Protein AF-B7T4N1-F1 (afdb_monomer_lite)

Sequence (344 aa):
WKRGQVVLQLANQARTPELKRAIYTGLWKELQQTKQIYDPLKILDFYDQLALNSDVPPALLQLVHQAFVSRSAQLMEAPFHTDSREAAFPLVDSLLHRLTFSALDYLRDILEVLYDAVLALETPLSVVERLGNFTGSLTQLALANLQLLQREELTQNNVESDALGLAMQGNLRKLLDQPSFEQEVEASLRQQIYAQLPSDEQLLYTARKVCIRNVTDSNAYIYECPQTYLICSNARDPKKAAYYIQRSHSNDSRPQFAFYSAFWRNRYILMEPSPLATSNTTNAISKNVYSRTNISWWRVVYRNGGVSLYDAATENSVLCGGDPIHFDGLERHVYTRKASEFAA

pLDDT: mean 82.82, std 12.38, range [41.28, 96.5]

Secondary structure (DSSP, 8-state):
-HHHHHHHHHHHH--SHHHHHHHHHHHHHHHHHTTGGG-HHHHHHHHHHHHT-TTS-HHHHHHHHHHHHHHHHHHHTGGGG---TT---HHHHHHHHHS-GGGHHHHHHHHHHHHHHHHHHS-HHHHHHHGGG----HHHHHHHHHHHHT-GGGSS--TTHHHHHHHHHHHHHHHHTSTTHHHHS-HHHHHHHHHTS-HHHHHHHH-SEEE-B-SSSTT-B-EE-TTTSSEE--TT-GGGGEEEEEEEE-TTS-EEEEEEETTTTS-EEEEPPPS-S----SS--EEEEEESS----EEEEEETTEEEEEETTTS-EEEES--TT-EETTEE--EEEEGGGG--

Radius of gyration: 28.13 Å; chains: 1; bounding box: 73×43×81 Å

Foldseek 3Di:
DVVLVVLLVVLVVDPDLVVNACSLVVSVVVCVVVVVLLQLVVLVVSLVSQVVDPSHDPVSSVVSLVSSLLSLLVLQLVLLPDPDLPDDRVSNVVVQVVCDPVNVVSLLSNLVNNCVVSVVPDPLLSNLQSLSSRDHDLQSSLSSLLSSVVDPSLVDPDPCVVVNLVSSQVSLQVSLLAQCNVPRHDPVSVLSSLVSDDPQSSCLVPPQKDWADFPVDPQFTQFADPPPQFTASPSVDVLRRIWGWDWHADPSSGIWIWTHRPVVPQWTFDFDDDPDPDDPDPKDKTFTGTDNPDTFIWDWDDDDSHTWTARPVPSQKTWHSADPVDDPVRGGGIIIITPVVVPD

Structure (mmCIF, N/CA/C/O backbone):
data_AF-B7T4N1-F1
#
_entry.id   AF-B7T4N1-F1
#
loop_
_atom_site.group_PDB
_atom_site.id
_atom_site.type_symbol
_atom_site.label_atom_id
_atom_site.label_alt_id
_atom_site.label_comp_id
_atom_site.label_asym_id
_atom_site.label_entity_id
_atom_site.label_seq_id
_atom_site.pdbx_PDB_ins_code
_atom_site.Cartn_x
_atom_site.Cartn_y
_atom_site.Cartn_z
_atom_site.occupancy
_atom_site.B_iso_or_equiv
_atom_site.auth_seq_id
_atom_site.auth_comp_id
_atom_site.auth_asym_id
_atom_site.auth_atom_id
_atom_site.pdbx_PDB_model_num
ATOM 1 N N . TRP A 1 1 ? -10.152 -3.664 36.316 1.00 70.88 1 TRP A N 1
ATOM 2 C CA . TRP A 1 1 ? -10.223 -4.682 35.249 1.00 70.88 1 TRP A CA 1
ATOM 3 C C . TRP A 1 1 ? -10.608 -6.076 35.752 1.00 70.88 1 TRP A C 1
ATOM 5 O O . TRP A 1 1 ? -11.768 -6.422 35.608 1.00 70.88 1 TRP A O 1
ATOM 15 N N . LYS A 1 2 ? -9.731 -6.841 36.433 1.00 77.44 2 LYS A N 1
ATOM 16 C CA . LYS A 1 2 ? -10.031 -8.223 36.898 1.00 77.44 2 LYS A CA 1
ATOM 17 C C . LYS A 1 2 ? -11.346 -8.378 37.684 1.00 77.44 2 LYS A C 1
ATOM 19 O O . LYS A 1 2 ? -12.082 -9.331 37.475 1.00 77.44 2 LYS A O 1
ATOM 24 N N . ARG A 1 3 ? -11.686 -7.410 38.546 1.00 76.38 3 ARG A N 1
ATOM 25 C CA . ARG A 1 3 ? -12.978 -7.391 39.263 1.00 76.38 3 ARG A CA 1
ATOM 26 C C . ARG A 1 3 ? -14.185 -7.290 38.316 1.00 76.38 3 ARG A C 1
ATOM 28 O O . ARG A 1 3 ? -15.195 -7.925 38.568 1.00 76.38 3 ARG A O 1
ATOM 35 N N . GLY A 1 4 ? -14.063 -6.547 37.216 1.00 76.31 4 GLY A N 1
ATOM 36 C CA . GLY A 1 4 ? -15.113 -6.423 36.201 1.00 76.31 4 GLY A CA 1
ATOM 37 C C . GLY A 1 4 ? -15.372 -7.732 35.454 1.00 76.31 4 GLY A C 1
ATOM 38 O O . GLY A 1 4 ? -16.526 -8.069 35.226 1.00 76.31 4 GLY A O 1
ATOM 39 N N . GLN A 1 5 ? -14.328 -8.521 35.174 1.00 76.75 5 GLN A N 1
ATOM 40 C CA . GLN A 1 5 ? -14.475 -9.857 34.574 1.00 76.75 5 GLN A CA 1
ATOM 41 C C . GLN A 1 5 ? -15.274 -10.809 35.477 1.00 76.75 5 GLN A C 1
ATOM 43 O O . GLN A 1 5 ? -16.135 -11.540 34.999 1.00 76.75 5 GLN A O 1
ATOM 48 N N . VAL A 1 6 ? -15.046 -10.760 36.795 1.00 80.19 6 VAL A N 1
ATOM 49 C CA . VAL A 1 6 ? -15.830 -11.547 37.765 1.00 80.19 6 VAL A CA 1
ATOM 50 C C . VAL A 1 6 ? -17.299 -11.120 37.756 1.00 80.19 6 VAL A C 1
ATOM 52 O O . VAL A 1 6 ? -18.192 -11.960 37.752 1.00 80.19 6 VAL A O 1
ATOM 55 N N . VAL A 1 7 ? -17.574 -9.816 37.702 1.00 79.50 7 VAL A N 1
ATOM 56 C CA . VAL A 1 7 ? -18.953 -9.308 37.654 1.00 79.50 7 VAL A CA 1
ATOM 57 C C . VAL A 1 7 ? -19.643 -9.657 36.327 1.00 79.50 7 VAL A C 1
ATOM 59 O O . VAL A 1 7 ? -20.833 -9.956 36.327 1.00 79.50 7 VAL A O 1
ATOM 62 N N . LEU A 1 8 ? -18.914 -9.715 35.207 1.00 78.56 8 LEU A N 1
ATOM 63 C CA . LEU A 1 8 ? -19.451 -10.224 33.938 1.00 78.56 8 LEU A CA 1
ATOM 64 C C . LEU A 1 8 ? -19.854 -11.701 34.030 1.00 78.56 8 LEU A C 1
ATOM 66 O O . LEU A 1 8 ? -20.898 -12.076 33.504 1.00 78.56 8 LEU A O 1
ATOM 70 N N . GLN A 1 9 ? -19.103 -12.532 34.759 1.00 79.19 9 GLN A N 1
ATOM 71 C CA . GLN A 1 9 ? -19.507 -13.923 35.009 1.00 79.19 9 GLN A CA 1
ATOM 72 C C . GLN A 1 9 ? -20.816 -14.015 35.808 1.00 79.19 9 GLN A C 1
ATOM 74 O O . GLN A 1 9 ? -21.604 -14.933 35.581 1.00 79.19 9 GLN A O 1
ATOM 79 N N . LEU A 1 10 ? -21.096 -13.051 36.694 1.00 80.25 10 LEU A N 1
ATOM 80 C CA . LEU A 1 10 ? -22.378 -12.980 37.405 1.00 80.25 10 LEU A CA 1
ATOM 81 C C . LEU A 1 10 ? -23.549 -12.674 36.458 1.00 80.25 10 LEU A C 1
ATOM 83 O O . LEU A 1 10 ? -24.656 -13.148 36.704 1.00 80.25 10 LEU A O 1
ATOM 87 N N . ALA A 1 11 ? -23.325 -11.953 35.352 1.00 81.12 11 ALA A N 1
ATOM 88 C CA . ALA A 1 11 ? -24.362 -11.732 34.339 1.00 81.12 11 A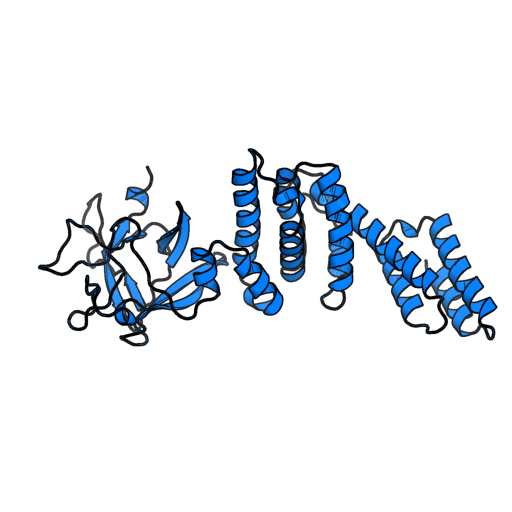LA A CA 1
ATOM 89 C C . ALA A 1 11 ? -24.804 -13.048 33.673 1.00 81.12 11 ALA A C 1
ATOM 91 O O . ALA A 1 11 ? -25.990 -13.238 33.414 1.00 81.12 11 ALA A O 1
ATOM 92 N N . ASN A 1 12 ? -23.886 -14.004 33.492 1.00 77.12 12 ASN A N 1
ATOM 93 C CA . ASN A 1 12 ? -24.222 -15.334 32.968 1.00 77.12 12 ASN A CA 1
ATOM 94 C C . ASN A 1 12 ? -25.059 -16.161 33.957 1.00 77.12 12 ASN A C 1
ATOM 96 O O . ASN A 1 12 ? -25.807 -17.046 33.548 1.00 77.12 12 ASN A O 1
ATOM 100 N N . GLN A 1 13 ? -24.952 -15.868 35.255 1.00 82.56 13 GLN A N 1
ATOM 101 C CA . GLN A 1 13 ? -25.722 -16.524 36.317 1.00 82.56 13 GLN A CA 1
ATOM 102 C C . GLN A 1 13 ? -27.063 -15.824 36.597 1.00 82.56 13 GLN A C 1
ATOM 104 O O . GLN A 1 13 ? -27.953 -16.410 37.221 1.00 82.56 13 GLN A O 1
ATOM 109 N N . ALA A 1 14 ? -27.225 -14.577 36.147 1.00 82.75 14 ALA A N 1
ATOM 110 C CA . ALA A 1 14 ? -28.447 -13.810 36.326 1.00 82.75 14 ALA A CA 1
ATOM 111 C C . ALA A 1 14 ? -29.595 -14.409 35.497 1.00 82.75 14 ALA A C 1
ATOM 113 O O . ALA A 1 14 ? -29.472 -14.643 34.296 1.00 82.75 14 ALA A O 1
ATOM 114 N N . ARG A 1 15 ? -30.740 -14.645 36.150 1.00 81.31 15 ARG A N 1
ATOM 115 C CA . ARG A 1 15 ? -31.908 -15.297 35.531 1.00 81.31 15 ARG A CA 1
ATOM 116 C C . ARG A 1 15 ? -32.847 -14.341 34.800 1.00 81.31 15 ARG A C 1
ATOM 118 O O . ARG A 1 15 ? -33.657 -14.805 34.009 1.00 81.31 15 ARG A O 1
ATOM 125 N N . THR A 1 16 ? -32.761 -13.038 35.067 1.00 85.25 16 THR A N 1
ATOM 126 C CA . THR A 1 16 ? -33.654 -12.037 34.472 1.00 85.25 16 THR A CA 1
ATOM 127 C C . THR A 1 16 ? -32.900 -11.117 33.508 1.00 85.25 16 THR A C 1
ATOM 129 O O . THR A 1 16 ? -31.776 -10.695 33.813 1.00 85.25 16 THR A O 1
ATOM 132 N N . PRO A 1 17 ? -33.493 -10.781 32.349 1.00 83.19 17 PRO A N 1
ATOM 133 C CA . PRO A 1 17 ? -32.865 -9.898 31.368 1.00 83.19 17 PRO A CA 1
ATOM 134 C C . PRO A 1 17 ? -32.637 -8.481 31.921 1.00 83.19 17 PRO A C 1
ATOM 136 O O . PRO A 1 17 ? -31.642 -7.839 31.584 1.00 83.19 17 PRO A O 1
ATOM 139 N N . GLU A 1 18 ? -33.486 -8.007 32.837 1.00 85.38 18 GLU A N 1
ATOM 140 C CA . GLU A 1 18 ? -33.331 -6.706 33.498 1.00 85.38 18 GLU A CA 1
ATOM 141 C C . GLU A 1 18 ? -32.068 -6.662 34.363 1.00 85.38 18 GLU A C 1
ATOM 143 O O . GLU A 1 18 ? -31.323 -5.680 34.325 1.00 85.38 18 GLU A O 1
ATOM 148 N N . LEU A 1 19 ? -31.793 -7.738 35.111 1.00 86.06 19 LEU A N 1
ATOM 149 C CA . LEU A 1 19 ? -30.602 -7.834 35.952 1.00 86.06 19 LEU A CA 1
ATOM 150 C C . LEU A 1 19 ? -29.337 -7.928 35.096 1.00 86.06 19 LEU A C 1
ATOM 152 O O . LEU A 1 19 ? -28.368 -7.225 35.379 1.00 86.06 19 LEU A O 1
ATOM 156 N N . LYS A 1 20 ? -29.357 -8.716 34.012 1.00 86.38 20 LYS A N 1
ATOM 157 C CA . LYS A 1 20 ? -28.247 -8.767 33.042 1.00 86.38 20 LYS A CA 1
ATOM 158 C C . LYS A 1 20 ? -27.942 -7.382 32.474 1.00 86.38 20 LYS A C 1
ATOM 160 O O . LYS A 1 20 ? -26.803 -6.919 32.535 1.00 86.38 20 LYS A O 1
ATOM 165 N N . ARG A 1 21 ? -28.973 -6.667 32.010 1.00 84.94 21 ARG A N 1
ATOM 166 C CA . ARG A 1 21 ? -28.848 -5.298 31.487 1.00 84.94 21 ARG A CA 1
ATOM 167 C C . ARG A 1 21 ? -28.284 -4.323 32.521 1.00 84.94 21 ARG A C 1
ATOM 169 O O . ARG A 1 21 ? -27.426 -3.505 32.174 1.00 84.94 21 ARG A O 1
ATOM 176 N N . ALA A 1 22 ? -28.752 -4.395 33.766 1.00 87.00 22 ALA A N 1
ATOM 177 C CA . ALA A 1 22 ? -28.253 -3.559 34.854 1.00 87.00 22 ALA A CA 1
ATOM 178 C C . ALA A 1 22 ? -26.771 -3.835 35.144 1.00 87.00 22 ALA A C 1
ATOM 180 O O . ALA A 1 22 ? -26.002 -2.886 35.295 1.00 87.00 22 ALA A O 1
ATOM 181 N N . ILE A 1 23 ? -26.357 -5.107 35.136 1.00 88.38 23 ILE A N 1
ATOM 182 C CA . ILE A 1 23 ? -24.957 -5.510 35.317 1.00 88.38 23 ILE A CA 1
ATOM 183 C C . ILE A 1 23 ? -24.082 -4.950 34.189 1.00 88.38 23 ILE A C 1
ATOM 185 O O . ILE A 1 23 ? -23.102 -4.264 34.478 1.00 88.38 23 ILE A O 1
ATOM 189 N N . TYR A 1 24 ? -24.442 -5.163 32.918 1.00 89.88 24 TYR A N 1
ATOM 190 C CA . TYR A 1 24 ? -23.642 -4.673 31.786 1.00 89.88 24 TYR A CA 1
ATOM 191 C C . TYR A 1 24 ? -23.524 -3.142 31.774 1.00 89.88 24 TYR A C 1
ATOM 193 O O . TYR A 1 24 ? -22.434 -2.594 31.603 1.00 89.88 24 TYR A O 1
ATOM 201 N N . THR A 1 25 ? -24.634 -2.439 32.015 1.00 87.69 25 THR A N 1
ATOM 202 C CA . THR A 1 25 ? -24.652 -0.967 32.040 1.00 87.69 25 THR A CA 1
ATOM 203 C C . THR A 1 25 ? -23.882 -0.417 33.242 1.00 87.69 25 THR A C 1
ATOM 205 O O . THR A 1 25 ? -23.169 0.579 33.119 1.00 87.69 25 THR A O 1
ATOM 208 N N . GLY A 1 26 ? -24.013 -1.056 34.408 1.00 89.75 26 GLY A N 1
ATOM 209 C CA . GLY A 1 26 ? -23.276 -0.698 35.619 1.00 89.75 26 GLY A CA 1
ATOM 21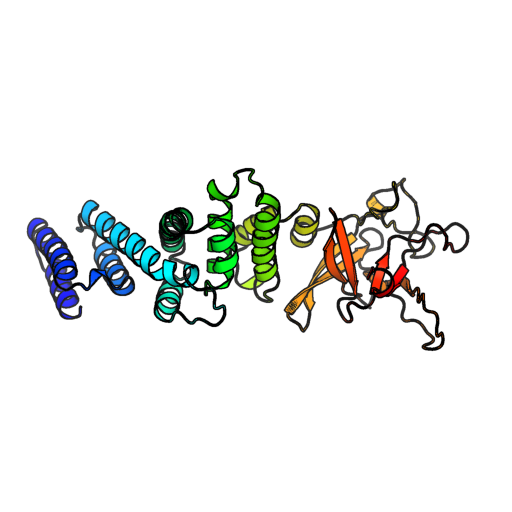0 C C . GLY A 1 26 ? -21.774 -0.872 35.432 1.00 89.75 26 GLY A C 1
ATOM 211 O O . GLY A 1 26 ? -21.013 0.041 35.733 1.00 89.75 26 GLY A O 1
ATOM 212 N N . LEU A 1 27 ? -21.349 -1.989 34.838 1.00 90.19 27 LEU A N 1
ATOM 213 C CA . LEU A 1 27 ? -19.944 -2.236 34.521 1.00 90.19 27 LEU A CA 1
ATOM 214 C C . LEU A 1 27 ? -19.362 -1.193 33.577 1.00 90.19 27 LEU A C 1
ATOM 216 O O . LEU A 1 27 ? -18.261 -0.704 33.819 1.00 90.19 27 LEU A O 1
ATOM 220 N N . TRP A 1 28 ? -20.102 -0.820 32.533 1.00 92.69 28 TRP A N 1
ATOM 221 C CA . TRP A 1 28 ? -19.663 0.241 31.637 1.00 92.69 28 TRP A CA 1
ATOM 222 C C . TRP A 1 28 ? -19.461 1.570 32.383 1.00 92.69 28 TRP A C 1
ATOM 224 O O . TRP A 1 28 ? -18.406 2.190 32.257 1.00 92.69 28 TRP A O 1
ATOM 234 N N . LYS A 1 29 ? -20.413 1.969 33.237 1.00 91.94 29 LYS A N 1
ATOM 235 C CA . LYS A 1 29 ? -20.286 3.178 34.071 1.00 91.94 29 LYS A CA 1
ATOM 236 C C . LYS A 1 29 ? -19.092 3.110 35.024 1.00 91.94 29 LYS A C 1
ATOM 238 O O . LYS A 1 29 ? -18.367 4.091 35.160 1.00 91.94 29 LYS A O 1
ATOM 243 N N . GLU A 1 30 ? -18.847 1.961 35.644 1.00 90.81 30 GLU A N 1
ATOM 244 C CA . GLU A 1 30 ? -17.681 1.752 36.510 1.00 90.81 30 GLU A CA 1
ATOM 245 C C . GLU A 1 30 ? -16.363 1.885 35.736 1.00 90.81 30 GLU A C 1
ATOM 247 O O . GLU A 1 30 ? -15.422 2.526 36.210 1.00 90.81 30 GLU A O 1
ATOM 252 N N . LEU A 1 31 ? -16.279 1.345 34.514 1.00 89.88 31 LEU A N 1
ATOM 253 C CA . LEU A 1 31 ? -15.105 1.522 33.650 1.00 89.88 31 LEU A CA 1
ATOM 254 C C . LEU A 1 31 ? -14.870 3.001 33.307 1.00 89.88 31 LEU A C 1
ATOM 256 O O . LEU A 1 31 ? -13.716 3.441 33.282 1.00 89.88 31 LEU A O 1
ATOM 260 N N . GLN A 1 32 ? -15.942 3.771 33.089 1.00 90.88 32 GLN A N 1
ATOM 261 C CA . GLN A 1 32 ? -15.867 5.220 32.876 1.00 90.88 32 GLN A CA 1
ATOM 262 C C . GLN A 1 32 ? -15.350 5.944 34.129 1.00 90.88 32 GLN A C 1
ATOM 264 O O . GLN A 1 32 ? -14.382 6.701 34.049 1.00 90.88 32 GLN A O 1
ATOM 269 N N . GLN A 1 33 ? -15.942 5.677 35.297 1.00 91.69 33 GLN A N 1
ATOM 270 C CA . GLN A 1 33 ? -15.578 6.322 36.566 1.00 91.69 33 GLN A CA 1
ATOM 271 C C . GLN A 1 33 ? -14.140 6.006 36.992 1.00 91.69 33 GLN A C 1
ATOM 273 O O . GLN A 1 33 ? -13.405 6.885 37.439 1.00 91.69 33 GLN A O 1
ATOM 278 N N . THR A 1 34 ? -13.706 4.762 36.788 1.00 90.19 34 THR A N 1
ATOM 279 C CA . THR A 1 34 ? -12.343 4.302 37.102 1.00 90.19 34 THR A CA 1
ATOM 280 C C . THR A 1 34 ? -11.324 4.605 36.002 1.00 90.19 34 THR A C 1
ATOM 282 O O . THR A 1 34 ? -10.186 4.126 36.068 1.00 90.19 34 THR A O 1
ATOM 285 N N . LYS A 1 35 ? -11.713 5.398 34.990 1.00 90.56 35 LYS A N 1
ATOM 286 C CA . LYS A 1 35 ? -10.854 5.855 33.887 1.00 90.56 35 LYS A CA 1
ATOM 287 C C . LYS A 1 35 ? -10.184 4.709 33.116 1.00 90.56 35 LYS A C 1
ATOM 289 O O . LYS A 1 35 ? -9.127 4.887 32.524 1.00 90.56 35 LYS A O 1
ATOM 294 N N . GLN A 1 36 ? -10.783 3.519 33.104 1.00 88.38 36 GLN A N 1
ATOM 295 C CA . GLN A 1 36 ? -10.254 2.390 32.331 1.00 88.38 36 GLN A CA 1
ATOM 296 C C . GLN A 1 36 ? -10.563 2.529 30.837 1.00 88.38 36 GLN A C 1
ATOM 298 O O . GLN A 1 36 ? -9.858 1.951 30.022 1.00 88.38 36 GLN A O 1
ATOM 303 N N . ILE A 1 37 ? -11.560 3.347 30.487 1.00 87.81 37 ILE A N 1
ATOM 304 C CA . ILE A 1 37 ? -11.947 3.665 29.104 1.00 87.81 37 ILE A CA 1
ATOM 305 C C . ILE A 1 37 ? -10.906 4.478 28.316 1.00 87.81 37 ILE A C 1
ATOM 307 O O . ILE A 1 37 ? -11.147 4.786 27.159 1.00 87.81 37 ILE A O 1
ATOM 311 N N . TYR A 1 38 ? -9.793 4.896 28.923 1.00 89.31 38 TYR A N 1
ATOM 312 C CA . TYR A 1 38 ? -8.704 5.561 28.191 1.00 89.31 38 TYR A CA 1
ATOM 313 C C . TYR A 1 38 ? -7.713 4.567 27.579 1.00 89.31 38 TYR A C 1
ATOM 315 O O . TYR A 1 38 ? -6.832 4.975 26.836 1.00 89.31 38 TYR A O 1
ATOM 323 N N . ASP A 1 39 ? -7.844 3.280 27.901 1.00 90.94 39 ASP A N 1
ATOM 324 C CA . ASP A 1 39 ? -7.018 2.199 27.374 1.00 90.94 39 ASP A CA 1
ATOM 325 C C . ASP A 1 39 ? -7.837 1.417 26.330 1.00 90.94 39 ASP A C 1
ATOM 327 O O . ASP A 1 39 ? -8.724 0.646 26.719 1.00 90.94 39 ASP A O 1
ATOM 331 N N . PRO A 1 40 ? -7.595 1.616 25.018 1.00 92.75 40 PRO A N 1
ATOM 332 C CA . PRO A 1 40 ? -8.416 1.013 23.972 1.00 92.75 40 PRO A CA 1
ATOM 333 C C . PRO A 1 40 ? -8.422 -0.516 24.009 1.00 92.75 40 PRO A C 1
ATOM 335 O O . PRO A 1 40 ? -9.454 -1.123 23.737 1.00 92.75 40 PRO A O 1
ATOM 338 N N . LEU A 1 41 ? -7.322 -1.147 24.434 1.00 91.12 41 LEU A N 1
ATOM 339 C CA . LEU A 1 41 ? -7.232 -2.606 24.544 1.00 91.12 41 LEU A CA 1
ATOM 340 C C . LEU A 1 41 ? -8.209 -3.155 25.586 1.00 91.12 41 LEU A C 1
ATOM 342 O O . LEU A 1 41 ? -8.844 -4.184 25.364 1.00 91.12 41 LEU A O 1
ATOM 346 N N . LYS A 1 42 ? -8.399 -2.438 26.699 1.00 90.31 42 LYS A N 1
ATOM 347 C CA . LYS A 1 42 ? -9.415 -2.810 27.694 1.00 90.31 42 LYS A CA 1
ATOM 348 C C . LYS A 1 42 ? -10.829 -2.624 27.163 1.00 90.31 42 LYS A C 1
ATOM 350 O O . LYS A 1 42 ? -11.710 -3.397 27.521 1.00 90.31 42 LYS A O 1
ATOM 355 N N . ILE A 1 43 ? -11.076 -1.604 26.342 1.00 92.06 43 ILE A N 1
ATOM 356 C CA . ILE A 1 43 ? -12.405 -1.415 25.747 1.00 92.06 43 ILE A CA 1
ATOM 357 C C . ILE A 1 43 ? -12.690 -2.537 24.746 1.00 92.06 43 ILE A C 1
ATOM 359 O O . ILE A 1 43 ? -13.784 -3.091 24.784 1.00 92.06 43 ILE A O 1
ATOM 363 N N . LEU A 1 44 ? -11.705 -2.925 23.930 1.00 90.12 44 LEU A N 1
ATOM 364 C CA . LEU A 1 44 ? -11.819 -4.054 23.006 1.00 90.12 44 LEU A CA 1
ATOM 365 C C .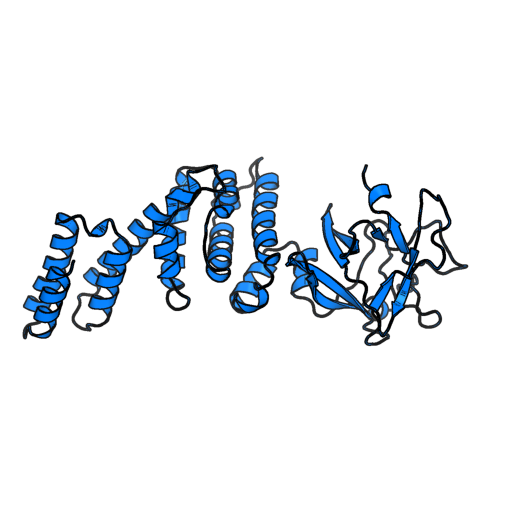 LEU A 1 44 ? -12.097 -5.364 23.750 1.00 90.12 44 LEU A C 1
ATOM 367 O O . LEU A 1 44 ? -13.084 -6.032 23.466 1.00 90.12 44 LEU A O 1
ATOM 371 N N . ASP A 1 45 ? -11.315 -5.680 24.787 1.00 88.31 45 ASP A N 1
ATOM 372 C CA . ASP A 1 45 ? -11.551 -6.883 25.591 1.00 88.31 45 ASP A CA 1
ATOM 373 C C . ASP A 1 45 ? -12.941 -6.869 26.263 1.00 88.31 45 ASP A C 1
ATOM 375 O O . ASP A 1 45 ? -13.533 -7.928 26.493 1.00 88.31 45 ASP A O 1
ATOM 379 N N . PHE A 1 46 ? -13.464 -5.687 26.628 1.00 89.12 46 PHE A N 1
ATOM 380 C CA . PHE A 1 46 ? -14.826 -5.546 27.154 1.00 89.12 46 PHE A CA 1
ATOM 381 C C . PHE A 1 46 ? -15.864 -5.800 26.062 1.00 89.12 46 PHE A C 1
ATOM 383 O O . PHE A 1 46 ? -16.825 -6.531 26.294 1.00 89.12 46 PHE A O 1
ATOM 390 N N . TYR A 1 47 ? -15.665 -5.201 24.888 1.00 90.06 47 TYR A N 1
ATOM 391 C CA . TYR A 1 47 ? -16.533 -5.353 23.731 1.00 90.06 47 TYR A CA 1
ATOM 392 C C . TYR A 1 47 ? -16.649 -6.821 23.323 1.00 90.06 47 TYR A C 1
ATOM 394 O O . TYR A 1 47 ? -17.765 -7.327 23.238 1.00 90.06 47 TYR A O 1
ATOM 402 N N . ASP A 1 48 ? -15.525 -7.525 23.186 1.00 86.94 48 ASP A N 1
ATOM 403 C CA . ASP A 1 48 ? -15.495 -8.943 22.821 1.00 86.94 48 ASP A CA 1
ATOM 404 C C . ASP A 1 48 ? -16.277 -9.790 23.834 1.00 86.94 48 ASP A C 1
ATOM 406 O O . ASP A 1 48 ? -17.078 -10.647 23.466 1.00 86.94 48 ASP A O 1
ATOM 410 N N . GLN A 1 49 ? -16.120 -9.510 25.132 1.00 85.25 49 GLN A N 1
ATOM 411 C CA . GLN A 1 49 ? -16.871 -10.202 26.185 1.00 85.25 49 GLN A CA 1
ATOM 412 C C . GLN A 1 49 ? -18.378 -9.925 26.116 1.00 85.25 49 GLN A C 1
ATOM 414 O O . GLN A 1 49 ? -19.177 -10.817 26.407 1.00 85.25 49 GLN A O 1
ATOM 419 N N . LEU A 1 50 ? -18.786 -8.710 25.744 1.00 87.19 50 LEU A N 1
ATOM 420 C CA . LEU A 1 50 ? -20.196 -8.381 25.544 1.00 87.19 50 LEU A CA 1
ATOM 421 C C . LEU A 1 50 ? -20.754 -9.036 24.273 1.00 87.19 50 LEU A C 1
ATOM 423 O O . LEU A 1 50 ? -21.835 -9.614 24.324 1.00 87.19 50 LEU A O 1
ATOM 427 N N . ALA A 1 51 ? -20.016 -8.997 23.163 1.00 86.31 51 ALA A N 1
ATOM 428 C CA . ALA A 1 51 ? -20.442 -9.513 21.863 1.00 86.31 51 ALA A CA 1
ATOM 429 C C . ALA A 1 51 ? -20.725 -11.026 21.873 1.00 86.31 51 ALA A C 1
ATOM 431 O O . ALA A 1 51 ? -21.559 -11.505 21.108 1.00 86.31 51 ALA A O 1
ATOM 432 N N . LEU A 1 52 ? -20.090 -11.776 22.779 1.00 84.00 52 LEU A N 1
ATOM 433 C CA . LEU A 1 52 ? -20.348 -13.207 22.979 1.00 84.00 52 LEU A CA 1
ATOM 434 C C . LEU A 1 52 ? -21.730 -13.518 23.585 1.00 84.00 52 LEU A C 1
ATOM 436 O O . LEU A 1 52 ? -22.136 -14.679 23.606 1.00 84.00 52 LEU A O 1
ATOM 440 N N . ASN A 1 53 ? -22.449 -12.517 24.099 1.00 81.38 53 ASN A N 1
ATOM 441 C CA . ASN A 1 53 ? -23.711 -12.702 24.808 1.00 81.38 53 ASN A CA 1
ATOM 442 C C . ASN A 1 53 ? -24.889 -12.121 24.010 1.00 81.38 53 ASN A C 1
ATOM 444 O O . ASN A 1 53 ? -24.976 -10.914 23.801 1.00 81.38 53 ASN A O 1
ATOM 448 N N . SER A 1 54 ? -25.859 -12.969 23.653 1.00 76.69 54 SER A N 1
ATOM 449 C CA . SER A 1 54 ? -27.067 -12.580 22.900 1.00 76.69 54 SER A CA 1
ATOM 450 C C . SER A 1 54 ? -27.965 -11.568 23.618 1.00 76.69 54 SER A C 1
ATOM 452 O O . SER A 1 54 ? -28.747 -10.869 22.981 1.00 76.69 54 SER A O 1
ATOM 454 N N . ASP A 1 55 ? -27.862 -11.496 24.945 1.00 81.75 55 ASP A N 1
ATOM 455 C CA . ASP A 1 55 ? -28.764 -10.714 25.797 1.00 81.75 55 ASP A CA 1
ATOM 456 C C . ASP A 1 55 ? -28.246 -9.287 26.058 1.00 81.75 55 ASP A C 1
ATOM 458 O O . ASP A 1 55 ? -28.846 -8.526 26.825 1.00 81.75 55 ASP A O 1
ATOM 462 N N . VAL A 1 56 ? -27.109 -8.913 25.458 1.00 84.38 56 VAL A N 1
ATOM 463 C CA . VAL A 1 56 ? -26.558 -7.560 25.572 1.00 84.38 56 VAL A CA 1
ATOM 464 C C . VAL A 1 56 ? -27.409 -6.595 24.743 1.00 84.38 56 VAL A C 1
ATOM 466 O O . VAL A 1 56 ? -27.627 -6.828 23.555 1.00 84.38 56 VAL A O 1
ATOM 469 N N . PRO A 1 57 ? -27.870 -5.468 25.322 1.00 86.69 57 PRO A N 1
ATOM 470 C CA . PRO A 1 57 ? -28.606 -4.466 24.564 1.00 86.69 57 PRO A CA 1
ATOM 471 C C . PRO A 1 57 ? -27.773 -3.946 23.379 1.00 86.69 57 PRO A C 1
ATOM 473 O O . PRO A 1 57 ? -26.668 -3.445 23.612 1.00 86.69 57 PRO A O 1
ATOM 476 N N . PRO A 1 58 ? -28.300 -3.952 22.139 1.00 88.12 58 PRO A N 1
ATOM 477 C CA . PRO A 1 58 ? -27.551 -3.506 20.961 1.00 88.12 58 PRO A CA 1
ATOM 478 C C . PRO A 1 58 ? -26.998 -2.081 21.094 1.00 88.12 58 PRO A C 1
ATOM 480 O O . PRO A 1 58 ? -25.855 -1.817 20.739 1.00 88.12 58 PRO A O 1
ATOM 483 N N . ALA A 1 59 ? -27.771 -1.179 21.707 1.00 90.12 59 ALA A N 1
ATOM 484 C CA . ALA A 1 59 ? -27.345 0.195 21.967 1.00 90.12 59 ALA A CA 1
ATOM 485 C C . ALA A 1 59 ? -26.119 0.285 22.896 1.00 90.12 59 ALA A C 1
ATOM 487 O O . ALA A 1 59 ? -25.295 1.180 22.737 1.00 90.12 59 ALA A O 1
ATOM 488 N N . LEU A 1 60 ? -25.978 -0.633 23.863 1.00 89.94 60 LEU A N 1
ATOM 489 C CA . LEU A 1 60 ? -24.799 -0.673 24.731 1.00 89.94 60 LEU A CA 1
ATOM 490 C C . LEU A 1 60 ? -23.579 -1.176 23.958 1.00 89.94 60 LEU A C 1
ATOM 492 O O . LEU A 1 60 ? -22.512 -0.582 24.069 1.00 89.94 60 LEU A O 1
ATOM 496 N N . LEU A 1 61 ? -23.747 -2.232 23.159 1.00 90.25 61 LEU A N 1
ATOM 497 C CA . LEU A 1 61 ? -22.677 -2.778 22.325 1.00 90.25 61 LEU A CA 1
ATOM 498 C C . LEU A 1 61 ? -22.148 -1.714 21.345 1.00 90.25 61 LEU A C 1
ATOM 500 O O . LEU A 1 61 ? -20.941 -1.499 21.259 1.00 90.25 61 LEU A O 1
ATOM 504 N N . GLN A 1 62 ? -23.053 -0.983 20.686 1.00 91.12 62 GLN A N 1
ATOM 505 C CA . GLN A 1 62 ? -22.713 0.129 19.794 1.00 91.12 62 GLN A CA 1
ATOM 506 C C . GLN A 1 62 ? -21.987 1.264 20.528 1.00 91.12 62 GLN A C 1
ATOM 508 O O . GLN A 1 62 ? -21.008 1.801 20.017 1.00 91.12 62 GLN A O 1
ATOM 513 N N . LEU A 1 63 ? -22.429 1.616 21.737 1.00 93.50 63 LEU A N 1
ATOM 514 C CA . LEU A 1 63 ? -21.797 2.671 22.528 1.00 93.50 63 LEU A CA 1
ATOM 515 C C . LEU A 1 63 ? -20.365 2.296 22.937 1.00 93.50 63 LEU A C 1
ATOM 517 O O . LEU A 1 63 ? -19.461 3.128 22.854 1.00 93.50 63 LEU A O 1
ATOM 521 N N . VAL A 1 64 ? -20.142 1.045 23.352 1.00 92.56 64 VAL A N 1
ATOM 522 C CA . VAL A 1 64 ? -18.800 0.535 23.679 1.00 92.56 64 VAL A CA 1
ATOM 523 C C . VAL A 1 64 ? -17.915 0.515 22.432 1.00 92.56 64 VAL A C 1
ATOM 525 O O . VAL A 1 64 ? -16.765 0.940 22.506 1.00 92.56 64 VAL A O 1
ATOM 528 N N . HIS A 1 65 ? -18.456 0.092 21.286 1.00 91.88 65 HIS A N 1
ATOM 529 C CA . HIS A 1 65 ? -17.749 0.112 20.004 1.00 91.88 65 HIS A CA 1
ATOM 530 C C . HIS A 1 65 ? -17.298 1.523 19.609 1.00 91.88 65 HIS A C 1
ATOM 532 O O . HIS A 1 65 ? -16.124 1.747 19.339 1.00 91.88 65 HIS A O 1
ATOM 538 N N . GLN A 1 66 ? -18.204 2.503 19.645 1.00 93.44 66 GLN A N 1
ATOM 539 C CA . GLN A 1 66 ? -17.879 3.898 19.331 1.00 93.44 66 GLN A CA 1
ATOM 540 C C . GLN A 1 66 ? -16.809 4.463 20.273 1.00 93.44 66 GLN A C 1
ATOM 542 O O . GLN A 1 66 ? -15.909 5.179 19.838 1.00 93.44 66 GLN A O 1
ATOM 547 N N . ALA A 1 67 ? -16.873 4.114 21.562 1.00 94.25 67 ALA A N 1
ATOM 548 C CA . ALA A 1 67 ? -15.844 4.498 22.519 1.00 94.25 67 ALA A CA 1
ATOM 549 C C . ALA A 1 67 ? -14.489 3.841 22.209 1.00 94.25 67 ALA A C 1
ATOM 551 O O . ALA A 1 67 ? -13.463 4.508 22.323 1.00 94.25 67 ALA A O 1
ATOM 552 N N . PHE A 1 68 ? -14.475 2.568 21.802 1.00 94.75 68 PHE A N 1
ATOM 553 C CA . PHE A 1 68 ? -13.263 1.879 21.356 1.00 94.75 68 PHE A CA 1
ATOM 554 C C . PHE A 1 68 ? -12.646 2.563 20.135 1.00 94.75 68 PHE A C 1
ATOM 556 O O . PHE A 1 68 ? -11.460 2.892 20.169 1.00 94.75 68 PHE A O 1
ATOM 563 N N . VAL A 1 69 ? -13.451 2.834 19.106 1.00 95.06 69 VAL A N 1
ATOM 564 C CA . VAL A 1 69 ? -13.015 3.500 17.872 1.00 95.06 69 VAL A CA 1
ATOM 565 C C . VAL A 1 69 ? -12.426 4.877 18.181 1.00 95.06 69 VAL A C 1
ATOM 567 O O . VAL A 1 69 ? -11.268 5.137 17.868 1.00 95.06 69 VAL A O 1
ATOM 570 N N . SER A 1 70 ? -13.172 5.730 18.889 1.00 95.38 70 SER A N 1
ATOM 571 C CA . SER A 1 70 ? -12.735 7.094 19.218 1.00 95.38 70 SER A CA 1
ATOM 572 C C . SER A 1 70 ? -11.455 7.122 20.061 1.00 95.38 70 SER A C 1
ATOM 574 O O . SER A 1 70 ? -10.572 7.942 19.818 1.00 95.38 70 SER A O 1
ATOM 576 N N . ARG A 1 71 ? -11.315 6.222 21.042 1.00 95.00 71 ARG A N 1
ATOM 577 C CA . ARG A 1 71 ? -10.116 6.167 21.895 1.00 95.00 71 ARG A CA 1
ATOM 578 C C . ARG A 1 71 ? -8.910 5.576 21.179 1.00 95.00 71 ARG A C 1
ATOM 580 O O . ARG A 1 71 ? -7.789 5.995 21.453 1.00 95.00 71 ARG A O 1
ATOM 587 N N . SER A 1 72 ? -9.136 4.630 20.276 1.00 95.19 72 SER A N 1
ATOM 588 C CA . SER A 1 72 ? -8.095 4.093 19.403 1.00 95.19 72 SER A CA 1
ATOM 589 C C . SER A 1 72 ? -7.579 5.162 18.447 1.00 95.19 72 SER A C 1
ATOM 591 O O . SER A 1 72 ? -6.369 5.339 18.361 1.00 95.19 72 SER A O 1
ATOM 593 N N . ALA A 1 73 ? -8.477 5.927 17.817 1.00 95.56 73 ALA A N 1
ATOM 594 C CA . ALA A 1 73 ? -8.112 7.044 16.948 1.00 95.56 73 ALA A CA 1
ATOM 595 C C . ALA A 1 73 ? -7.251 8.066 17.702 1.00 95.56 73 ALA A C 1
ATOM 597 O O . ALA A 1 73 ? -6.128 8.325 17.290 1.00 95.56 73 ALA A O 1
ATOM 598 N N . GLN A 1 74 ? -7.689 8.508 18.886 1.00 94.50 74 GLN A N 1
ATOM 599 C CA . GLN A 1 74 ? -6.917 9.429 19.736 1.00 94.50 74 GLN A CA 1
ATOM 600 C C . GLN A 1 74 ? -5.521 8.913 20.100 1.00 94.50 74 GLN A C 1
ATOM 602 O O . GLN A 1 74 ? -4.566 9.681 20.172 1.00 94.50 74 GLN A O 1
ATOM 607 N N . LEU A 1 75 ? -5.379 7.610 20.358 1.00 94.19 75 LEU A N 1
ATOM 608 C CA . LEU A 1 75 ? -4.066 7.015 20.609 1.00 94.19 75 LEU A CA 1
ATOM 609 C C . LEU A 1 75 ? -3.194 7.029 19.342 1.00 94.19 75 LEU A C 1
ATOM 611 O O . LEU A 1 75 ? -1.988 7.259 19.422 1.00 94.19 75 LEU A O 1
ATOM 615 N N . MET A 1 76 ? -3.809 6.779 18.188 1.00 93.75 76 MET A N 1
ATOM 616 C CA . MET A 1 76 ? -3.166 6.692 16.876 1.00 93.75 76 MET A CA 1
ATOM 617 C C . MET A 1 76 ? -2.911 8.053 16.215 1.00 93.75 76 MET A C 1
ATOM 619 O O . MET A 1 76 ? -2.251 8.089 15.183 1.00 93.75 76 MET A O 1
ATOM 623 N N . GLU A 1 77 ? -3.355 9.160 16.815 1.00 94.12 77 GLU A N 1
ATOM 624 C CA . GLU A 1 77 ? -2.974 10.526 16.425 1.00 94.12 77 GLU A CA 1
ATOM 625 C C . GLU A 1 77 ? -1.492 10.810 16.730 1.00 94.12 77 GLU A C 1
ATOM 627 O O . GLU A 1 77 ? -0.844 11.578 16.024 1.00 94.12 77 GLU A O 1
ATOM 632 N N . ALA A 1 78 ? -0.908 10.165 17.748 1.00 91.81 78 ALA A N 1
ATOM 633 C CA . ALA A 1 78 ? 0.438 10.490 18.231 1.00 91.81 78 ALA A CA 1
ATOM 634 C C . ALA A 1 78 ? 1.555 10.459 17.152 1.00 91.81 78 ALA A C 1
ATOM 636 O O . ALA A 1 78 ? 2.354 11.401 17.121 1.00 91.81 78 ALA A O 1
ATOM 637 N N . PRO A 1 79 ? 1.618 9.469 16.234 1.00 92.00 79 PRO A N 1
ATOM 638 C CA . PRO A 1 79 ? 2.579 9.463 15.124 1.00 92.00 79 PRO A CA 1
ATOM 639 C C . PRO A 1 79 ? 2.441 10.644 14.150 1.00 92.00 79 PRO A C 1
ATOM 641 O O . PRO A 1 79 ? 3.418 11.003 13.491 1.00 92.00 79 PRO A O 1
ATOM 644 N N . PHE A 1 80 ? 1.261 11.268 14.077 1.00 92.50 80 PHE A N 1
ATOM 645 C CA . PHE A 1 80 ? 0.973 12.409 13.202 1.00 92.50 80 PHE A CA 1
ATOM 646 C C . PHE A 1 80 ? 1.323 13.763 13.824 1.00 92.50 80 PHE A C 1
ATOM 648 O O . PHE A 1 80 ? 1.269 14.768 13.123 1.00 92.50 80 PHE A O 1
ATOM 655 N N . HIS A 1 81 ? 1.739 13.804 15.091 1.00 89.62 81 HIS A N 1
ATOM 656 C CA . HIS A 1 81 ? 2.166 15.032 15.776 1.00 89.62 81 HIS A CA 1
ATOM 657 C C . HIS A 1 81 ? 3.662 15.032 16.123 1.00 89.62 81 HIS A C 1
ATOM 659 O O . HIS A 1 81 ? 4.119 15.800 16.971 1.00 89.62 81 HIS A O 1
ATOM 665 N N . THR A 1 82 ? 4.444 14.162 15.479 1.00 87.38 82 THR A N 1
ATOM 666 C CA . THR A 1 82 ? 5.904 14.161 15.577 1.00 87.38 82 THR A CA 1
ATOM 667 C C . THR A 1 82 ? 6.546 14.263 14.201 1.00 87.38 82 THR A C 1
ATOM 669 O O . THR A 1 82 ? 6.095 13.643 13.239 1.00 87.38 82 THR A O 1
ATOM 672 N N . ASP A 1 83 ? 7.649 15.004 14.125 1.00 81.44 83 ASP A N 1
ATOM 673 C CA . ASP A 1 83 ? 8.488 15.067 12.926 1.00 81.44 83 ASP A CA 1
ATOM 674 C C . ASP A 1 83 ? 9.602 14.002 12.943 1.00 81.44 83 ASP A C 1
ATOM 676 O O . ASP A 1 83 ? 10.317 13.818 11.957 1.00 81.44 83 ASP A O 1
ATOM 680 N N . SER A 1 84 ? 9.768 13.279 14.060 1.00 83.62 84 SER A N 1
ATOM 681 C CA . SER A 1 84 ? 10.804 12.254 14.193 1.00 83.62 84 SER A CA 1
ATOM 682 C C . SER A 1 84 ? 10.350 10.918 13.611 1.00 83.62 84 SER A C 1
ATOM 684 O O . SER A 1 84 ? 9.433 10.282 14.127 1.00 83.62 84 SER A O 1
ATOM 686 N N . ARG A 1 85 ? 11.074 10.442 12.593 1.00 77.19 85 ARG A N 1
ATOM 687 C CA . ARG A 1 85 ? 10.882 9.103 12.006 1.00 77.19 85 ARG A CA 1
ATOM 688 C C . ARG A 1 85 ? 11.378 7.959 12.889 1.00 77.19 85 ARG A C 1
ATOM 690 O O . ARG A 1 85 ? 11.090 6.803 12.611 1.00 77.19 85 ARG A O 1
ATOM 697 N N . GLU A 1 86 ? 12.142 8.277 13.929 1.00 82.31 86 GLU A N 1
ATOM 698 C CA . GLU A 1 86 ? 12.667 7.304 14.894 1.00 82.31 86 GLU A CA 1
ATOM 699 C C . GLU A 1 86 ? 11.824 7.259 16.177 1.00 82.31 86 GLU A C 1
ATOM 701 O O . GLU A 1 86 ? 12.138 6.515 17.107 1.00 82.31 86 GLU A O 1
ATOM 706 N N . ALA A 1 87 ? 10.761 8.067 16.258 1.00 85.56 87 ALA A N 1
ATOM 707 C CA . ALA A 1 87 ? 9.852 8.034 17.390 1.00 85.56 87 ALA A CA 1
ATOM 708 C C . ALA A 1 87 ? 9.153 6.672 17.470 1.00 85.56 87 ALA A C 1
ATOM 710 O O . ALA A 1 87 ? 8.561 6.196 16.505 1.00 85.56 87 ALA A O 1
ATOM 711 N N . ALA A 1 88 ? 9.208 6.057 18.649 1.00 86.00 88 ALA A N 1
ATOM 712 C CA . ALA A 1 88 ? 8.531 4.801 18.927 1.00 86.00 88 ALA A CA 1
ATOM 713 C C . ALA A 1 88 ? 7.221 5.057 19.675 1.00 86.00 88 ALA A C 1
ATOM 715 O O . ALA A 1 88 ? 7.181 5.847 20.624 1.00 86.00 88 ALA A O 1
ATOM 716 N N . PHE A 1 89 ? 6.174 4.318 19.309 1.00 90.94 89 PHE A N 1
ATOM 717 C CA . PHE A 1 89 ? 4.851 4.425 19.919 1.00 90.94 89 PHE A CA 1
ATOM 718 C C . PHE A 1 89 ? 4.371 3.058 20.431 1.00 90.94 89 PHE A C 1
ATOM 720 O O . PHE A 1 89 ? 3.439 2.484 19.871 1.00 90.94 89 PHE A O 1
ATOM 727 N N . PRO A 1 90 ? 4.924 2.539 21.548 1.00 90.75 90 PRO A N 1
ATOM 728 C CA . PRO A 1 90 ? 4.664 1.164 21.991 1.00 90.75 90 PRO A CA 1
ATOM 729 C C . PRO A 1 90 ? 3.184 0.835 22.231 1.00 90.75 90 PRO A C 1
ATOM 731 O O . PRO A 1 90 ? 2.756 -0.308 22.083 1.00 90.75 90 PRO A O 1
ATOM 734 N N . LEU A 1 91 ? 2.384 1.829 22.630 1.00 91.31 91 LEU A N 1
ATOM 735 C CA . LEU A 1 91 ? 0.944 1.655 22.828 1.00 91.31 91 LEU A CA 1
ATOM 736 C C . LEU A 1 91 ? 0.186 1.547 21.498 1.00 91.31 91 LEU A C 1
ATOM 738 O O . LEU A 1 91 ? -0.756 0.762 21.411 1.00 91.31 91 LEU A O 1
ATOM 742 N N . VAL A 1 92 ? 0.616 2.291 20.474 1.00 92.00 92 VAL A N 1
ATOM 743 C CA . VAL A 1 92 ? 0.091 2.179 19.105 1.00 92.00 92 VAL A CA 1
ATOM 744 C C . VAL A 1 92 ? 0.475 0.821 18.527 1.00 92.00 92 VAL A C 1
ATOM 746 O O . VAL A 1 92 ? -0.398 0.101 18.052 1.00 92.00 92 VAL A O 1
ATOM 749 N N . ASP A 1 93 ? 1.740 0.418 18.675 1.00 89.94 93 ASP A N 1
ATOM 750 C CA . ASP A 1 93 ? 2.231 -0.888 18.222 1.00 89.94 93 ASP A CA 1
ATOM 751 C C . ASP A 1 93 ? 1.430 -2.038 18.849 1.00 89.94 93 ASP A C 1
ATOM 753 O O . ASP A 1 93 ? 1.004 -2.964 18.160 1.00 89.94 93 ASP A O 1
ATOM 757 N N . SER A 1 94 ? 1.170 -1.962 20.158 1.00 89.88 94 SER A N 1
ATOM 758 C CA . SER A 1 94 ? 0.373 -2.955 20.885 1.00 89.88 94 SER A CA 1
ATOM 759 C C . SER A 1 94 ? -1.075 -3.023 20.386 1.00 89.88 94 SER A C 1
ATOM 761 O O . SER A 1 94 ? -1.616 -4.115 20.184 1.00 89.88 94 SER A O 1
ATOM 763 N N . LEU A 1 95 ? -1.702 -1.865 20.139 1.00 91.00 95 LEU A N 1
ATOM 764 C CA . LEU A 1 95 ? -3.050 -1.789 19.576 1.00 91.00 95 LEU A CA 1
ATOM 765 C C . LEU A 1 95 ? -3.104 -2.407 18.175 1.00 91.00 95 LEU A C 1
ATOM 767 O O . LEU A 1 95 ? -3.942 -3.270 17.916 1.00 91.00 95 LEU A O 1
ATOM 771 N N . LEU A 1 96 ? -2.184 -2.024 17.293 1.00 89.69 96 LEU A N 1
ATOM 772 C CA . LEU A 1 96 ? -2.121 -2.541 15.928 1.00 89.69 96 LEU A CA 1
ATOM 773 C C . LEU A 1 96 ? -1.812 -4.036 15.890 1.00 89.69 96 LEU A C 1
ATOM 775 O O . LEU A 1 96 ? -2.393 -4.759 15.084 1.00 89.69 96 LEU A O 1
ATOM 779 N N . HIS A 1 97 ? -0.970 -4.533 16.794 1.00 88.19 97 HIS A N 1
ATOM 780 C CA . HIS A 1 97 ? -0.718 -5.966 16.910 1.00 88.19 97 HIS A CA 1
ATOM 781 C C . HIS A 1 97 ? -1.976 -6.742 17.332 1.00 88.19 97 HIS A C 1
ATOM 783 O O . HIS A 1 97 ? -2.178 -7.881 16.909 1.00 88.19 97 HIS A O 1
ATOM 789 N N . ARG A 1 98 ? -2.851 -6.130 18.143 1.00 86.69 98 ARG A N 1
ATOM 790 C CA . ARG A 1 98 ? -4.136 -6.724 18.536 1.00 86.69 98 ARG A CA 1
ATOM 791 C C . ARG A 1 98 ? -5.171 -6.682 17.407 1.00 86.69 98 ARG A C 1
ATOM 793 O O . ARG A 1 98 ? -5.959 -7.621 17.281 1.00 86.69 98 ARG A O 1
ATOM 800 N N . LEU A 1 99 ? -5.141 -5.644 16.571 1.00 84.88 99 LEU A N 1
ATOM 801 C CA . LEU A 1 99 ? -5.991 -5.460 15.387 1.00 84.88 99 LEU A CA 1
ATOM 802 C C . LEU A 1 99 ? -5.535 -6.345 14.206 1.00 84.88 99 LEU A C 1
ATOM 804 O O . LEU A 1 99 ? -5.108 -5.858 13.160 1.00 84.88 99 LEU A O 1
ATOM 808 N N . THR A 1 100 ? -5.598 -7.668 14.384 1.00 68.50 100 THR A N 1
ATOM 809 C CA . THR A 1 100 ? -5.209 -8.666 13.362 1.00 68.50 100 THR A CA 1
ATOM 810 C C . THR A 1 100 ? -6.176 -8.722 12.161 1.00 68.50 100 THR A C 1
ATOM 812 O O . THR A 1 100 ? -7.187 -8.032 12.126 1.00 68.50 100 THR A O 1
ATOM 815 N N . PHE A 1 101 ? -5.885 -9.561 11.157 1.00 54.16 101 PHE A N 1
ATOM 816 C CA . PHE A 1 101 ? -6.617 -9.647 9.878 1.00 54.16 101 PHE A CA 1
ATOM 817 C C . PHE A 1 101 ? -8.148 -9.822 9.991 1.00 54.16 101 PHE A C 1
ATOM 819 O O . PHE A 1 101 ? -8.876 -9.305 9.150 1.00 54.16 101 PHE A O 1
ATOM 826 N N . SER A 1 102 ? -8.665 -10.504 11.021 1.00 56.19 102 SER A N 1
ATOM 827 C CA . SER A 1 102 ? -10.118 -10.645 11.249 1.00 56.19 102 SER A CA 1
ATOM 828 C C . SER A 1 102 ? -10.780 -9.386 11.829 1.00 56.19 102 SER A C 1
ATOM 830 O O . SER A 1 102 ? -11.996 -9.347 11.971 1.00 56.19 102 SER A O 1
ATOM 832 N N . ALA A 1 103 ? -9.980 -8.382 12.188 1.00 60.50 103 ALA A N 1
ATOM 833 C CA . ALA A 1 103 ? -10.361 -7.114 12.802 1.00 60.50 103 ALA A CA 1
ATOM 834 C C . ALA A 1 103 ? -10.080 -5.910 11.877 1.00 60.50 103 ALA A C 1
ATOM 836 O O . ALA A 1 103 ? -10.054 -4.769 12.339 1.00 60.50 103 ALA A O 1
ATOM 837 N N . LEU A 1 104 ? -9.875 -6.139 10.570 1.00 63.19 104 LEU A N 1
ATOM 838 C CA . LEU A 1 104 ? -9.672 -5.055 9.597 1.00 63.19 104 LEU A CA 1
ATOM 839 C C . LEU A 1 104 ? -10.865 -4.092 9.530 1.00 63.19 104 LEU A C 1
ATOM 841 O O . LEU A 1 104 ? -10.662 -2.915 9.242 1.00 63.19 104 LEU A O 1
ATOM 845 N N . ASP A 1 105 ? -12.073 -4.559 9.852 1.00 73.81 105 ASP A N 1
ATOM 846 C CA . ASP A 1 105 ? -13.258 -3.702 9.948 1.00 73.81 105 ASP A CA 1
ATOM 847 C C . ASP A 1 105 ? -13.099 -2.652 11.058 1.00 73.81 105 ASP A C 1
ATOM 849 O O . ASP A 1 105 ? -13.332 -1.470 10.819 1.00 73.81 105 ASP A O 1
ATOM 853 N N . TYR A 1 106 ? -12.574 -3.035 12.230 1.00 86.62 106 TYR A N 1
ATOM 854 C CA . TYR A 1 106 ? -12.275 -2.071 13.293 1.00 86.62 106 TYR A CA 1
ATOM 855 C C . TYR A 1 106 ? -11.216 -1.064 12.868 1.00 86.62 106 TYR A C 1
ATOM 857 O O . TYR A 1 106 ? -11.336 0.118 13.177 1.00 86.62 106 TYR A O 1
ATOM 865 N N . LEU A 1 107 ? -10.174 -1.517 12.166 1.00 90.50 107 LEU A N 1
ATOM 866 C CA . LEU A 1 107 ? -9.120 -0.615 11.718 1.00 90.50 107 LEU A CA 1
ATOM 867 C C . LEU A 1 107 ? -9.668 0.446 10.756 1.00 90.50 107 LEU A C 1
ATOM 869 O O . LEU A 1 107 ? -9.284 1.602 10.885 1.00 90.50 107 LEU A O 1
ATOM 873 N N . ARG A 1 108 ? -10.589 0.093 9.850 1.00 91.19 108 ARG A N 1
ATOM 874 C CA . ARG A 1 108 ? -11.240 1.065 8.953 1.00 91.19 108 ARG A CA 1
ATOM 875 C C . ARG A 1 108 ? -11.993 2.141 9.727 1.00 91.19 108 ARG A C 1
ATOM 877 O O . ARG A 1 108 ? -11.799 3.324 9.466 1.00 91.19 108 ARG A O 1
ATOM 884 N N . ASP A 1 109 ? -12.799 1.740 10.705 1.00 92.38 109 ASP A N 1
ATOM 885 C CA . ASP A 1 109 ? -13.565 2.684 11.524 1.00 92.38 109 ASP A CA 1
ATOM 886 C C . ASP A 1 109 ? -12.642 3.599 12.346 1.00 92.38 109 ASP A C 1
ATOM 888 O O . ASP A 1 109 ? -12.906 4.792 12.502 1.00 92.38 109 ASP A O 1
ATOM 892 N N . ILE A 1 110 ? -11.533 3.054 12.855 1.00 95.25 110 ILE A N 1
ATOM 893 C CA . ILE A 1 110 ? -10.522 3.816 13.600 1.00 95.25 110 ILE A CA 1
ATOM 894 C C . ILE A 1 110 ? -9.804 4.816 12.695 1.00 95.25 110 ILE A C 1
ATOM 896 O O . ILE A 1 110 ? -9.644 5.969 13.087 1.00 95.25 110 ILE A O 1
ATOM 900 N N . LEU A 1 111 ? -9.378 4.387 11.505 1.00 95.19 111 LEU A N 1
ATOM 901 C CA . LEU A 1 111 ? -8.703 5.239 10.527 1.00 95.19 111 LEU A CA 1
ATOM 902 C C . LEU A 1 111 ? -9.606 6.381 10.054 1.00 95.19 111 LEU A C 1
ATOM 904 O O . LEU A 1 111 ? -9.110 7.483 9.856 1.00 95.19 111 LEU A O 1
ATOM 908 N N . GLU A 1 112 ? -10.914 6.147 9.931 1.00 94.94 112 GLU A N 1
ATOM 909 C CA . GLU A 1 112 ? -11.872 7.185 9.538 1.00 94.94 112 GLU A CA 1
ATOM 910 C C . GLU A 1 112 ? -11.878 8.334 10.550 1.00 94.94 112 GLU A C 1
ATOM 912 O O . GLU A 1 112 ? -11.609 9.484 10.207 1.00 94.94 112 GLU A O 1
ATOM 917 N N . VAL A 1 113 ? -12.087 7.997 11.826 1.00 96.38 113 VAL A N 1
ATOM 918 C CA . VAL A 1 113 ? -12.109 8.982 12.916 1.00 96.38 113 VAL A CA 1
ATOM 919 C C . VAL A 1 113 ? -10.733 9.618 13.124 1.00 96.38 113 VAL A C 1
ATOM 921 O O . VAL A 1 113 ? -10.643 10.801 13.446 1.00 96.38 113 VAL A O 1
ATOM 924 N N . LEU A 1 114 ? -9.657 8.850 12.937 1.00 96.50 114 LEU A N 1
ATOM 925 C CA . LEU A 1 114 ? -8.289 9.355 13.001 1.00 96.50 114 LEU A CA 1
ATOM 926 C C . LEU A 1 114 ? -8.045 10.416 11.927 1.00 96.50 114 LEU A C 1
ATOM 928 O O . LEU A 1 114 ? -7.548 11.489 12.254 1.00 96.50 114 LEU A O 1
ATOM 932 N N . TYR A 1 115 ? -8.387 10.133 10.667 1.00 96.31 115 TYR A N 1
ATOM 933 C CA . TYR A 1 115 ? -8.171 11.067 9.565 1.00 96.31 115 TYR A CA 1
ATOM 934 C C . TYR A 1 115 ? -9.038 12.314 9.683 1.00 96.31 115 TYR A C 1
ATOM 936 O O . TYR A 1 115 ? -8.505 13.401 9.471 1.00 96.31 115 TYR A O 1
ATOM 944 N N . ASP A 1 116 ? -10.293 12.191 10.127 1.00 95.31 116 ASP A N 1
ATOM 945 C CA . ASP A 1 116 ? -11.123 13.350 10.487 1.00 95.31 116 ASP A CA 1
ATOM 946 C C . ASP A 1 116 ? -10.412 14.256 11.507 1.00 95.31 116 ASP A C 1
ATOM 948 O O . ASP A 1 116 ? -10.397 15.479 11.361 1.00 95.31 116 ASP A O 1
ATOM 952 N N . ALA A 1 117 ? -9.805 13.665 12.541 1.00 94.50 117 ALA A N 1
ATOM 953 C CA . ALA A 1 117 ? -9.131 14.411 13.597 1.00 94.50 117 ALA A CA 1
ATOM 954 C C . ALA A 1 117 ? -7.825 15.063 13.115 1.00 94.50 117 ALA A C 1
ATOM 956 O O . ALA A 1 117 ? -7.630 16.264 13.314 1.00 94.50 117 ALA A O 1
ATOM 957 N N . VAL A 1 118 ? -6.935 14.307 12.460 1.00 95.12 118 VAL A N 1
ATOM 958 C CA . VAL A 1 118 ? -5.621 14.839 12.058 1.00 95.12 118 VAL A CA 1
ATOM 959 C C . VAL A 1 118 ? -5.724 15.820 10.893 1.00 95.12 118 VAL A C 1
ATOM 961 O O . VAL A 1 118 ? -5.014 16.819 10.906 1.00 95.12 118 VAL A O 1
ATOM 964 N N . LEU A 1 119 ? -6.630 15.614 9.929 1.00 93.88 119 LEU A N 1
ATOM 965 C CA . LEU A 1 119 ? -6.835 16.558 8.817 1.00 93.88 119 LEU A CA 1
ATOM 966 C C . LEU A 1 119 ? -7.539 17.847 9.263 1.00 93.88 119 LEU A C 1
ATOM 968 O O . LEU A 1 119 ? -7.405 18.874 8.602 1.00 93.88 119 LEU A O 1
ATOM 972 N N . ALA A 1 120 ? -8.262 17.826 10.388 1.00 92.56 120 ALA A N 1
ATOM 973 C CA . ALA A 1 120 ? -8.822 19.037 10.987 1.00 92.56 120 ALA A CA 1
ATOM 974 C C . ALA A 1 120 ? -7.773 19.888 11.729 1.00 92.56 120 ALA A C 1
ATOM 976 O O . ALA A 1 120 ? -8.001 21.080 11.949 1.00 92.56 120 ALA A O 1
ATOM 977 N N . LEU A 1 121 ? -6.654 19.285 12.146 1.00 91.25 121 LEU A N 1
ATOM 978 C CA . LEU A 1 121 ? -5.624 19.929 12.968 1.00 91.25 121 LEU A CA 1
ATOM 979 C C . LEU A 1 121 ? -4.341 20.261 12.195 1.00 91.25 121 LEU A C 1
ATOM 981 O O . LEU A 1 121 ? -3.686 21.256 12.504 1.00 91.25 121 LEU A O 1
ATOM 985 N N . GLU A 1 122 ? -3.981 19.443 11.212 1.00 90.81 122 GLU A N 1
ATOM 986 C CA . GLU A 1 122 ? -2.725 19.506 10.463 1.00 90.81 122 GLU A CA 1
ATOM 987 C C . GLU A 1 122 ? -2.991 19.741 8.968 1.00 90.81 122 GLU A C 1
ATOM 989 O O . GLU A 1 122 ? -4.105 19.569 8.472 1.00 90.81 122 GLU A O 1
ATOM 994 N N . THR A 1 123 ? -1.960 20.121 8.209 1.00 90.75 123 THR A N 1
ATOM 995 C CA . THR A 1 123 ? -2.106 20.256 6.752 1.00 90.75 123 THR A CA 1
ATOM 996 C C . THR A 1 123 ? -2.180 18.881 6.072 1.00 90.75 123 THR A C 1
ATOM 998 O O . THR A 1 123 ? -1.492 17.950 6.506 1.00 90.75 123 THR A O 1
ATOM 1001 N N . PRO A 1 124 ? -2.931 18.737 4.959 1.00 91.88 124 PRO A N 1
ATOM 1002 C CA . PRO A 1 124 ? -2.977 17.503 4.170 1.00 91.88 124 PRO A CA 1
ATOM 1003 C C . PRO A 1 124 ? -1.600 16.922 3.836 1.00 91.88 124 PRO A C 1
ATOM 1005 O O . PRO A 1 124 ? -1.367 15.725 4.007 1.00 91.88 124 PRO A O 1
ATOM 1008 N N . LEU A 1 125 ? -0.663 17.779 3.413 1.00 91.56 125 LEU A N 1
ATOM 1009 C CA . LEU A 1 125 ? 0.703 17.371 3.095 1.00 91.56 125 LEU A CA 1
ATOM 1010 C C . LEU A 1 125 ? 1.415 16.783 4.318 1.00 91.56 125 LEU A C 1
ATOM 1012 O O . LEU A 1 125 ? 1.995 15.704 4.221 1.00 91.56 125 LEU A O 1
ATOM 1016 N N . SER A 1 126 ? 1.316 17.441 5.476 1.00 91.81 126 SER A N 1
ATOM 1017 C CA . SER A 1 126 ? 1.940 16.962 6.711 1.00 91.81 126 SER A CA 1
ATOM 1018 C C . SER A 1 126 ? 1.377 15.607 7.147 1.00 91.81 126 SER A C 1
ATOM 1020 O O . SER A 1 126 ? 2.143 14.707 7.491 1.00 91.81 126 SER A O 1
ATOM 1022 N N . VAL A 1 127 ? 0.055 15.416 7.060 1.00 93.62 127 VAL A N 1
ATOM 1023 C CA . VAL A 1 127 ? -0.593 14.133 7.380 1.00 93.62 127 VAL A CA 1
ATOM 1024 C C . VAL A 1 127 ? -0.078 13.015 6.472 1.00 93.62 127 VAL A C 1
ATOM 1026 O O . VAL A 1 127 ? 0.292 11.945 6.961 1.00 93.62 127 VAL A O 1
ATOM 1029 N N . VAL A 1 128 ? 0.006 13.257 5.159 1.00 92.94 128 VAL A N 1
ATOM 1030 C CA . VAL A 1 128 ? 0.541 12.276 4.201 1.00 92.94 128 VAL A CA 1
ATOM 1031 C C . VAL A 1 128 ? 2.007 11.959 4.495 1.00 92.94 128 VAL A C 1
ATOM 1033 O O . VAL A 1 128 ? 2.388 10.788 4.520 1.00 92.94 128 VAL A O 1
ATOM 1036 N N . GLU A 1 129 ? 2.847 12.961 4.742 1.00 91.31 129 GLU A N 1
ATOM 1037 C CA . GLU A 1 129 ? 4.267 12.743 5.034 1.00 91.31 129 GLU A CA 1
ATOM 1038 C C . GLU A 1 129 ? 4.480 11.967 6.341 1.00 91.31 129 GLU A C 1
ATOM 1040 O O . GLU A 1 129 ? 5.326 11.065 6.400 1.00 91.31 129 GLU A O 1
ATOM 1045 N N . ARG A 1 130 ? 3.685 12.277 7.371 1.00 92.06 130 ARG A N 1
ATOM 1046 C CA . ARG A 1 130 ? 3.750 11.638 8.692 1.00 92.06 130 ARG A CA 1
ATOM 1047 C C . ARG A 1 130 ? 3.077 10.268 8.741 1.00 92.06 130 ARG A C 1
ATOM 1049 O O . ARG A 1 130 ? 3.404 9.494 9.637 1.00 92.06 130 ARG A O 1
ATOM 1056 N N . LEU A 1 131 ? 2.262 9.885 7.752 1.00 90.69 131 LEU A N 1
ATOM 1057 C CA . LEU A 1 131 ? 1.814 8.491 7.604 1.00 90.69 131 LEU A CA 1
ATOM 1058 C C . LEU A 1 131 ? 3.008 7.524 7.509 1.00 90.69 131 LEU A C 1
ATOM 1060 O O . LEU A 1 131 ? 2.906 6.375 7.925 1.00 90.69 131 LEU A O 1
ATOM 1064 N N . GLY A 1 132 ? 4.172 7.988 7.039 1.00 79.75 132 GLY A N 1
ATOM 1065 C CA . GLY A 1 132 ? 5.408 7.204 7.067 1.00 79.75 132 GLY A CA 1
ATOM 1066 C C . GLY A 1 132 ? 5.917 6.835 8.470 1.00 79.75 132 GLY A C 1
ATOM 1067 O O . GLY A 1 132 ? 6.736 5.927 8.574 1.00 79.75 132 GLY A O 1
ATOM 1068 N N . ASN A 1 133 ? 5.447 7.508 9.527 1.00 83.31 133 ASN A N 1
ATOM 1069 C CA . ASN A 1 133 ? 5.744 7.186 10.930 1.00 83.31 133 ASN A CA 1
ATOM 1070 C C . ASN A 1 133 ? 4.767 6.153 11.508 1.00 83.31 133 ASN A C 1
ATOM 1072 O O . ASN A 1 133 ? 4.954 5.676 12.627 1.00 83.31 133 ASN A O 1
ATOM 1076 N N . PHE A 1 134 ? 3.699 5.838 10.777 1.00 83.25 134 PHE A N 1
ATOM 1077 C CA . PHE A 1 134 ? 2.723 4.852 11.191 1.00 83.25 134 PHE A CA 1
ATOM 1078 C C . PHE A 1 134 ? 3.333 3.456 11.044 1.00 83.25 134 PHE A C 1
ATOM 1080 O O . PHE A 1 134 ? 3.703 3.023 9.953 1.00 83.25 134 PHE A O 1
ATOM 1087 N N . THR A 1 135 ? 3.482 2.763 12.164 1.00 79.94 135 THR A N 1
ATOM 1088 C CA . THR A 1 135 ? 3.992 1.392 12.229 1.00 79.94 135 THR A CA 1
ATOM 1089 C C . THR A 1 135 ? 2.852 0.404 11.987 1.00 79.94 135 THR A C 1
ATOM 1091 O O . THR A 1 135 ? 1.692 0.746 12.165 1.00 79.94 135 THR A O 1
ATOM 1094 N N . GLY A 1 136 ? 3.135 -0.821 11.537 1.00 84.00 136 GLY A N 1
ATOM 1095 C CA . GLY A 1 136 ? 2.101 -1.841 11.326 1.00 84.00 136 GLY A CA 1
ATOM 1096 C C . GLY A 1 136 ? 2.518 -2.937 10.351 1.00 84.00 136 GLY A C 1
ATOM 1097 O O . GLY A 1 136 ? 3.576 -2.866 9.727 1.00 84.00 136 GLY A O 1
ATOM 1098 N N . SER A 1 137 ? 1.678 -3.964 10.210 1.00 89.38 137 SER A N 1
ATOM 1099 C CA . SER A 1 137 ? 1.841 -4.956 9.135 1.00 89.38 137 SER A CA 1
ATOM 1100 C C . SER A 1 137 ? 1.600 -4.321 7.761 1.00 89.38 137 SER A C 1
ATOM 1102 O O . SER A 1 137 ? 0.860 -3.340 7.651 1.00 89.38 137 SER A O 1
ATOM 1104 N N . LEU A 1 138 ? 2.149 -4.907 6.692 1.00 92.06 138 LEU A N 1
ATOM 1105 C CA . LEU A 1 138 ? 1.992 -4.368 5.333 1.00 92.06 138 LEU A CA 1
ATOM 1106 C C . LEU A 1 138 ? 0.522 -4.210 4.922 1.00 92.06 138 LEU A C 1
ATOM 1108 O O . LEU A 1 138 ? 0.172 -3.251 4.240 1.00 92.06 138 LEU A O 1
ATOM 1112 N N . THR A 1 139 ? -0.356 -5.097 5.389 1.00 91.75 139 THR A N 1
ATOM 1113 C CA . THR A 1 139 ? -1.805 -5.000 5.159 1.00 91.75 139 THR A CA 1
ATOM 1114 C C . THR A 1 139 ? -2.422 -3.786 5.845 1.00 91.75 139 THR A C 1
ATOM 1116 O O . THR A 1 139 ? -3.237 -3.091 5.243 1.00 91.75 139 THR A O 1
ATOM 1119 N N . GLN A 1 140 ? -2.032 -3.504 7.090 1.00 91.75 140 GLN A N 1
ATOM 1120 C CA . GLN A 1 140 ? -2.529 -2.339 7.826 1.00 91.75 140 GLN A CA 1
ATOM 1121 C C . GLN A 1 140 ? -2.020 -1.040 7.192 1.00 91.75 140 GLN A C 1
ATOM 1123 O O . GLN A 1 140 ? -2.799 -0.107 7.018 1.00 91.75 140 GLN A O 1
ATOM 1128 N N . LEU A 1 141 ? -0.752 -1.007 6.766 1.00 92.75 141 LEU A N 1
ATOM 1129 C CA . LEU A 1 141 ? -0.175 0.126 6.037 1.00 92.75 141 LEU A CA 1
ATOM 1130 C C . LEU A 1 141 ? -0.854 0.345 4.682 1.00 92.75 141 LEU A C 1
ATOM 1132 O O . LEU A 1 141 ? -1.136 1.486 4.314 1.00 92.75 141 LEU A O 1
ATOM 1136 N N . ALA A 1 142 ? -1.146 -0.730 3.949 1.00 93.69 142 ALA A N 1
ATOM 1137 C CA . ALA A 1 142 ? -1.882 -0.663 2.692 1.00 93.69 142 ALA A CA 1
ATOM 1138 C C . ALA A 1 142 ? -3.288 -0.086 2.896 1.00 93.69 142 ALA A C 1
ATOM 1140 O O . ALA A 1 142 ? -3.707 0.791 2.143 1.00 93.69 142 ALA A O 1
ATOM 1141 N N . LEU A 1 143 ? -3.999 -0.539 3.933 1.00 93.19 143 LEU A N 1
ATOM 1142 C CA . LEU A 1 143 ? -5.331 -0.036 4.259 1.00 93.19 143 LEU A CA 1
ATOM 1143 C C . LEU A 1 143 ? -5.299 1.442 4.671 1.00 93.19 143 LEU A C 1
ATOM 1145 O O . LEU A 1 143 ? -6.094 2.222 4.156 1.00 93.19 143 LEU A O 1
ATOM 1149 N N . ALA A 1 144 ? -4.354 1.827 5.533 1.00 94.50 144 ALA A N 1
ATOM 1150 C CA . ALA A 1 144 ? -4.161 3.209 5.962 1.00 94.50 144 ALA A CA 1
ATOM 1151 C C . ALA A 1 144 ? -3.905 4.138 4.765 1.00 94.50 144 ALA A C 1
ATOM 1153 O O . ALA A 1 144 ? -4.597 5.138 4.593 1.00 94.50 144 ALA A O 1
ATOM 1154 N N . ASN A 1 145 ? -2.993 3.753 3.863 1.00 94.88 145 ASN A N 1
ATOM 1155 C CA . ASN A 1 145 ? -2.760 4.504 2.629 1.00 94.88 145 ASN A CA 1
ATOM 1156 C C . ASN A 1 145 ? -4.035 4.608 1.782 1.00 94.88 145 ASN A C 1
ATOM 1158 O O . ASN A 1 145 ? -4.410 5.707 1.394 1.00 94.88 145 ASN A O 1
ATOM 1162 N N . LEU A 1 146 ? -4.730 3.499 1.515 1.00 94.19 146 LEU A N 1
ATOM 1163 C CA . LEU A 1 146 ? -5.928 3.514 0.668 1.00 94.19 146 LEU A CA 1
ATOM 1164 C C . LEU A 1 146 ? -7.059 4.371 1.226 1.00 94.19 146 LEU A C 1
ATOM 1166 O O . LEU A 1 146 ? -7.730 5.046 0.451 1.00 94.19 146 LEU A O 1
ATOM 1170 N N . GLN A 1 147 ? -7.281 4.335 2.536 1.00 93.88 147 GLN A N 1
ATOM 1171 C CA . GLN A 1 147 ? -8.329 5.129 3.162 1.00 93.88 147 GLN A CA 1
ATOM 1172 C C . GLN A 1 147 ? -7.955 6.612 3.197 1.00 93.88 147 GLN A C 1
ATOM 1174 O O . GLN A 1 147 ? -8.804 7.448 2.903 1.00 93.88 147 GLN A O 1
ATOM 1179 N N . LEU A 1 148 ? -6.679 6.944 3.431 1.00 93.94 148 LEU A N 1
ATOM 1180 C CA . LEU A 1 148 ? -6.204 8.322 3.322 1.00 93.94 148 LEU A CA 1
ATOM 1181 C C . LEU A 1 148 ? -6.396 8.867 1.897 1.00 93.94 148 LEU A C 1
ATOM 1183 O O . LEU A 1 148 ? -6.903 9.968 1.734 1.00 93.94 148 LEU A O 1
ATOM 1187 N N . LEU A 1 149 ? -6.080 8.085 0.858 1.00 91.75 149 LEU A N 1
ATOM 1188 C CA . LEU A 1 149 ? -6.265 8.481 -0.549 1.00 91.75 149 LEU A CA 1
ATOM 1189 C C . LEU A 1 149 ? -7.728 8.793 -0.924 1.00 91.75 149 LEU A C 1
ATOM 1191 O O . LEU A 1 149 ? -7.963 9.474 -1.919 1.00 91.75 149 LEU A O 1
ATOM 1195 N N . GLN A 1 150 ? -8.705 8.287 -0.166 1.00 90.94 150 GLN A N 1
ATOM 1196 C CA . GLN A 1 150 ? -10.136 8.514 -0.410 1.00 90.94 150 GLN A CA 1
ATOM 1197 C C . GLN A 1 150 ? -10.653 9.824 0.202 1.00 90.94 150 GLN A C 1
ATOM 1199 O O . GLN A 1 150 ? -11.798 10.197 -0.047 1.00 90.94 150 GLN A O 1
ATOM 1204 N N . ARG A 1 151 ? -9.832 10.514 1.000 1.00 92.69 151 ARG A N 1
ATOM 1205 C CA . ARG A 1 151 ? -10.214 11.726 1.726 1.00 92.69 151 ARG A CA 1
ATOM 1206 C C . ARG A 1 151 ? -10.375 12.915 0.781 1.00 92.69 151 ARG A C 1
ATOM 1208 O O . ARG A 1 151 ? -9.472 13.244 0.010 1.00 92.69 151 ARG A O 1
ATOM 1215 N N . GLU A 1 152 ? -11.530 13.576 0.851 1.00 89.25 152 GLU A N 1
ATOM 1216 C CA . GLU A 1 152 ? -11.884 14.704 -0.022 1.00 89.25 152 GLU A CA 1
ATOM 1217 C C . GLU A 1 152 ? -10.903 15.873 0.131 1.00 89.25 152 GLU A C 1
ATOM 1219 O O . GLU A 1 152 ? -10.583 16.556 -0.846 1.00 89.25 152 GLU A O 1
ATOM 1224 N N . GLU A 1 153 ? -10.360 16.051 1.334 1.00 88.69 153 GLU A N 1
ATOM 1225 C CA . GLU A 1 153 ? -9.371 17.066 1.689 1.00 88.69 153 GLU A CA 1
ATOM 1226 C C . GLU A 1 153 ? -8.098 16.969 0.833 1.00 88.69 153 GLU A C 1
ATOM 1228 O O . GLU A 1 153 ? -7.447 17.985 0.587 1.00 88.69 153 GLU A O 1
ATOM 1233 N N . LEU A 1 154 ? -7.765 15.773 0.326 1.00 84.94 154 LEU A N 1
ATOM 1234 C CA . LEU A 1 154 ? -6.593 15.549 -0.529 1.00 84.94 154 LEU A CA 1
ATOM 1235 C C . LEU A 1 154 ? -6.854 15.829 -2.012 1.00 84.94 154 LEU A C 1
ATOM 1237 O O . LEU A 1 154 ? -5.917 15.932 -2.799 1.00 84.94 154 LEU A O 1
ATOM 1241 N N . THR A 1 155 ? -8.121 15.927 -2.412 1.00 74.56 155 THR A N 1
ATOM 1242 C CA . THR A 1 155 ? -8.524 16.108 -3.817 1.00 74.56 155 THR A CA 1
ATOM 1243 C C . THR A 1 155 ? -8.724 17.574 -4.200 1.00 74.56 155 THR A C 1
ATOM 1245 O O . THR A 1 155 ? -8.999 17.892 -5.359 1.00 74.56 155 THR A O 1
ATOM 1248 N N . GLN A 1 156 ? -8.585 18.491 -3.240 1.00 67.56 156 GLN A N 1
ATOM 1249 C CA . GLN A 1 156 ? -8.760 19.916 -3.481 1.00 67.56 156 GLN A CA 1
ATOM 1250 C C . GLN A 1 156 ? -7.577 20.471 -4.287 1.00 67.56 156 GLN A C 1
ATOM 1252 O O . GLN A 1 156 ? -6.423 20.401 -3.866 1.00 67.56 156 GLN A O 1
ATOM 1257 N N . ASN A 1 157 ? -7.876 21.044 -5.457 1.00 57.16 157 ASN A N 1
ATOM 1258 C CA . ASN A 1 157 ? -6.903 21.655 -6.367 1.00 57.16 157 ASN A CA 1
ATOM 1259 C C . ASN A 1 157 ? -6.303 22.941 -5.771 1.00 57.16 157 ASN A C 1
ATOM 1261 O O . ASN A 1 157 ? -6.673 24.051 -6.156 1.00 57.16 157 ASN A O 1
ATOM 1265 N N . ASN A 1 158 ? -5.365 22.781 -4.842 1.00 60.78 158 ASN A N 1
ATOM 1266 C CA . ASN A 1 158 ? -4.591 23.861 -4.241 1.00 60.78 158 ASN A CA 1
ATOM 1267 C C . ASN A 1 158 ? -3.143 23.850 -4.760 1.00 60.78 158 ASN A C 1
ATOM 1269 O O . ASN A 1 158 ? -2.690 22.897 -5.388 1.00 60.78 158 ASN A O 1
ATOM 1273 N N . VAL A 1 159 ? -2.398 24.920 -4.471 1.00 56.91 159 VAL A N 1
ATOM 1274 C CA . VAL A 1 159 ? -0.989 25.119 -4.878 1.00 56.91 159 VAL A CA 1
ATOM 1275 C C . VAL A 1 159 ? -0.056 23.995 -4.384 1.00 56.91 159 VAL A C 1
ATOM 1277 O O . VAL A 1 159 ? 0.987 23.754 -4.980 1.00 56.91 159 VAL A O 1
ATOM 1280 N N . GLU A 1 160 ? -0.448 23.261 -3.341 1.00 67.06 160 GLU A N 1
ATOM 1281 C CA . GLU A 1 160 ? 0.295 22.117 -2.789 1.00 67.06 160 GLU A CA 1
ATOM 1282 C C . GLU A 1 160 ? 0.005 20.777 -3.492 1.00 67.06 160 GLU A C 1
ATOM 1284 O O . GLU A 1 160 ? 0.599 19.765 -3.128 1.00 67.06 160 GLU A O 1
ATOM 1289 N N . SER A 1 161 ? -0.876 20.749 -4.501 1.00 76.94 161 SER A N 1
ATOM 1290 C CA . SER A 1 161 ? -1.352 19.513 -5.147 1.00 76.94 161 SER A CA 1
ATOM 1291 C C . SER A 1 161 ? -0.218 18.654 -5.729 1.00 76.94 161 SER A C 1
ATOM 1293 O O . SER A 1 161 ? -0.211 17.435 -5.551 1.00 76.94 161 SER A O 1
ATOM 1295 N N . ASP A 1 162 ? 0.805 19.275 -6.327 1.00 81.56 162 ASP A N 1
ATOM 1296 C CA . ASP A 1 162 ? 1.949 18.541 -6.885 1.00 81.56 162 ASP A CA 1
ATOM 1297 C C . ASP A 1 162 ? 2.810 17.890 -5.789 1.00 81.56 162 ASP A C 1
ATOM 1299 O O . ASP A 1 162 ? 3.186 16.721 -5.894 1.00 81.56 162 ASP A O 1
ATOM 1303 N N . ALA A 1 163 ? 3.105 18.627 -4.713 1.00 86.81 163 ALA A N 1
ATOM 1304 C CA . ALA A 1 163 ? 3.885 18.114 -3.585 1.00 86.81 163 ALA A CA 1
ATOM 1305 C C . ALA A 1 163 ? 3.126 17.002 -2.847 1.00 86.81 163 ALA A C 1
ATOM 1307 O O . ALA A 1 163 ? 3.701 15.960 -2.527 1.00 86.81 163 ALA A O 1
ATOM 1308 N N . LEU A 1 164 ? 1.822 17.197 -2.652 1.00 88.56 164 LEU A N 1
ATOM 1309 C CA . LEU A 1 164 ? 0.921 16.225 -2.049 1.00 88.56 164 LEU A CA 1
ATOM 1310 C C . LEU A 1 164 ? 0.858 14.934 -2.877 1.00 88.56 164 LEU A C 1
ATOM 1312 O O . LEU A 1 164 ? 1.062 13.846 -2.338 1.00 88.56 164 LEU A O 1
ATOM 1316 N N . GLY A 1 165 ? 0.672 15.050 -4.195 1.00 86.12 165 GLY A N 1
ATOM 1317 C CA . GLY A 1 165 ? 0.658 13.908 -5.109 1.00 86.12 165 GLY A CA 1
ATOM 1318 C C . GLY A 1 165 ? 1.975 13.128 -5.100 1.00 86.12 165 GLY A C 1
ATOM 1319 O O . GLY A 1 165 ? 1.966 11.894 -5.078 1.00 86.12 165 GLY A O 1
ATOM 1320 N N . LEU A 1 166 ? 3.117 13.823 -5.047 1.00 87.00 166 LEU A N 1
ATOM 1321 C CA . LEU A 1 166 ? 4.432 13.188 -4.912 1.00 87.00 166 LEU A CA 1
ATOM 1322 C C . LEU A 1 166 ? 4.597 12.468 -3.569 1.00 87.00 166 LEU A C 1
ATOM 1324 O O . LEU A 1 166 ? 5.120 11.352 -3.547 1.00 87.00 166 LEU A O 1
ATOM 1328 N N . ALA A 1 167 ? 4.140 13.062 -2.465 1.00 90.12 167 ALA A N 1
ATOM 1329 C CA . ALA A 1 167 ? 4.197 12.445 -1.141 1.00 90.12 167 ALA A CA 1
ATOM 1330 C C . ALA A 1 167 ? 3.316 11.183 -1.066 1.00 90.12 167 ALA A C 1
ATOM 1332 O O . ALA A 1 167 ? 3.778 10.134 -0.608 1.00 90.12 167 ALA A O 1
ATOM 1333 N N . MET A 1 168 ? 2.093 11.244 -1.607 1.00 90.00 168 MET A N 1
ATOM 1334 C CA . MET A 1 168 ? 1.170 10.104 -1.702 1.00 90.00 168 MET A CA 1
ATOM 1335 C C . MET A 1 168 ? 1.785 8.962 -2.521 1.00 90.00 168 MET A C 1
ATOM 1337 O O . MET A 1 168 ? 1.857 7.824 -2.051 1.00 90.00 168 MET A O 1
ATOM 1341 N N . GLN A 1 169 ? 2.312 9.261 -3.713 1.00 89.19 169 GLN A N 1
ATOM 1342 C CA . GLN A 1 169 ? 3.020 8.272 -4.534 1.00 89.19 169 GLN A CA 1
ATOM 1343 C C . GLN A 1 169 ? 4.260 7.718 -3.824 1.00 89.19 169 GLN A C 1
ATOM 1345 O O . GLN A 1 169 ? 4.557 6.530 -3.933 1.00 89.19 169 GLN A O 1
ATOM 1350 N N . GLY A 1 170 ? 4.982 8.559 -3.082 1.00 90.00 170 GLY A N 1
ATOM 1351 C CA . GLY A 1 170 ? 6.137 8.154 -2.288 1.00 90.00 170 GLY A CA 1
ATOM 1352 C C . GLY A 1 170 ? 5.786 7.101 -1.238 1.00 90.00 170 GLY A C 1
ATOM 1353 O O . GLY A 1 170 ? 6.519 6.123 -1.092 1.00 90.00 170 GLY A O 1
ATOM 1354 N N . ASN A 1 171 ? 4.657 7.252 -0.545 1.00 91.94 171 ASN A N 1
ATOM 1355 C CA . ASN A 1 171 ? 4.199 6.264 0.433 1.00 91.94 171 ASN A CA 1
ATOM 1356 C C . ASN A 1 171 ? 3.788 4.942 -0.225 1.00 91.94 171 ASN A C 1
ATOM 1358 O O . ASN A 1 171 ? 4.197 3.878 0.245 1.00 91.94 171 ASN A O 1
ATOM 1362 N N . LEU A 1 172 ? 3.059 4.995 -1.345 1.00 92.44 172 LEU A N 1
ATOM 1363 C CA . LEU A 1 172 ? 2.705 3.792 -2.104 1.00 92.44 172 LEU A CA 1
ATOM 1364 C C . LEU A 1 172 ? 3.949 3.056 -2.616 1.00 92.44 172 LEU A C 1
ATOM 1366 O O . LEU A 1 172 ? 4.035 1.839 -2.483 1.00 92.44 172 LEU A O 1
ATOM 1370 N N . ARG A 1 173 ? 4.949 3.774 -3.135 1.00 90.38 173 ARG A N 1
ATOM 1371 C CA . ARG A 1 173 ? 6.210 3.168 -3.593 1.00 90.38 173 ARG A CA 1
ATOM 1372 C C . ARG A 1 173 ? 6.981 2.513 -2.455 1.00 90.38 173 ARG A C 1
ATOM 1374 O O . ARG A 1 173 ? 7.380 1.367 -2.597 1.00 90.38 173 ARG A O 1
ATOM 1381 N N . LYS A 1 174 ? 7.103 3.167 -1.295 1.00 90.31 174 LYS A N 1
ATOM 1382 C CA . LYS A 1 174 ? 7.740 2.562 -0.107 1.00 90.31 174 LYS A CA 1
ATOM 1383 C C . LYS A 1 174 ? 7.069 1.264 0.335 1.00 90.31 174 LYS A C 1
ATOM 1385 O O . LYS A 1 174 ? 7.752 0.375 0.839 1.00 90.31 174 LYS A O 1
ATOM 1390 N N . LEU A 1 175 ? 5.748 1.177 0.183 1.00 92.19 175 LEU A N 1
ATOM 1391 C CA . LEU A 1 175 ? 4.971 -0.024 0.476 1.00 92.19 175 LEU A CA 1
ATOM 1392 C C . LEU A 1 175 ? 5.251 -1.134 -0.552 1.00 92.19 175 LEU A C 1
ATOM 1394 O O . LEU A 1 175 ? 5.455 -2.282 -0.166 1.00 92.19 175 LEU A O 1
ATOM 1398 N N . LEU A 1 176 ? 5.309 -0.788 -1.842 1.00 91.19 176 LEU A N 1
ATOM 1399 C CA . LEU A 1 176 ? 5.655 -1.713 -2.931 1.00 91.19 176 LEU A CA 1
ATOM 1400 C C . LEU A 1 176 ? 7.116 -2.171 -2.889 1.00 91.19 176 LEU A C 1
ATOM 1402 O O . LEU A 1 176 ? 7.421 -3.259 -3.367 1.00 91.19 176 LEU A O 1
ATOM 1406 N N . ASP A 1 177 ? 7.999 -1.363 -2.308 1.00 89.81 177 ASP A N 1
ATOM 1407 C CA . ASP A 1 177 ? 9.410 -1.687 -2.111 1.00 89.81 177 ASP A CA 1
ATOM 1408 C C . ASP A 1 177 ? 9.639 -2.716 -0.988 1.00 89.81 177 ASP A C 1
ATOM 1410 O O . ASP A 1 177 ? 10.774 -3.132 -0.759 1.00 89.81 177 ASP A O 1
ATOM 1414 N N . GLN A 1 178 ? 8.591 -3.140 -0.272 1.00 90.62 178 GLN A N 1
ATOM 1415 C CA . GLN A 1 178 ? 8.700 -4.166 0.765 1.00 90.62 178 GLN A CA 1
ATOM 1416 C C . GLN A 1 178 ? 8.713 -5.573 0.133 1.00 90.62 178 GLN A C 1
ATOM 1418 O O . GLN A 1 178 ? 7.731 -5.961 -0.504 1.00 90.62 178 GLN A O 1
ATOM 1423 N N . PRO A 1 179 ? 9.753 -6.405 0.357 1.00 87.88 179 PRO A N 1
ATOM 1424 C CA . PRO A 1 179 ? 9.909 -7.698 -0.323 1.00 87.88 179 PRO A CA 1
ATOM 1425 C C . PRO A 1 179 ? 8.744 -8.670 -0.147 1.00 87.88 179 PRO A C 1
ATOM 1427 O O . PRO A 1 179 ? 8.448 -9.470 -1.038 1.00 87.88 179 PRO A O 1
ATOM 1430 N N . SER A 1 180 ? 8.103 -8.627 1.020 1.00 90.00 180 SER A N 1
ATOM 1431 C CA . SER A 1 180 ? 6.990 -9.499 1.384 1.00 90.00 180 SER A CA 1
ATOM 1432 C C . SER A 1 180 ? 5.622 -8.915 1.028 1.00 90.00 180 SER A C 1
ATOM 1434 O O . SER A 1 180 ? 4.614 -9.571 1.281 1.00 90.00 180 SER A O 1
ATOM 1436 N N . PHE A 1 181 ? 5.551 -7.748 0.373 1.00 91.12 181 PHE A N 1
ATOM 1437 C CA . PHE A 1 181 ? 4.288 -7.098 0.002 1.00 91.12 181 PHE A CA 1
ATOM 1438 C C . PHE A 1 181 ? 3.345 -8.032 -0.766 1.00 91.12 181 PHE A C 1
ATOM 1440 O O . PHE A 1 181 ? 2.183 -8.199 -0.405 1.00 91.12 181 PHE A O 1
ATOM 1447 N N . GLU A 1 182 ? 3.862 -8.720 -1.786 1.00 88.12 182 GLU A N 1
ATOM 1448 C CA . GLU A 1 182 ? 3.083 -9.655 -2.609 1.00 88.12 182 GLU A CA 1
ATOM 1449 C C . GLU A 1 182 ? 2.567 -10.883 -1.831 1.00 88.12 182 GLU A C 1
ATOM 1451 O O . GLU A 1 182 ? 1.618 -11.537 -2.273 1.00 88.12 182 GLU A O 1
ATOM 1456 N N . GLN A 1 183 ? 3.207 -11.219 -0.706 1.00 89.25 183 GLN A N 1
ATOM 1457 C CA . GLN A 1 183 ? 2.902 -12.391 0.119 1.00 89.25 183 GLN A CA 1
ATOM 1458 C C . GLN A 1 183 ? 1.965 -12.047 1.282 1.00 89.25 183 GLN A C 1
ATOM 1460 O O . GLN A 1 183 ? 1.023 -12.791 1.542 1.00 89.25 183 GLN A O 1
ATOM 1465 N N . GLU A 1 184 ? 2.222 -10.935 1.973 1.00 90.44 184 GLU A N 1
ATOM 1466 C CA . GLU A 1 184 ? 1.493 -10.520 3.176 1.00 90.44 184 GLU A CA 1
ATOM 1467 C C . GLU A 1 184 ? 0.202 -9.765 2.860 1.00 90.44 184 GLU A C 1
ATOM 1469 O O . GLU A 1 184 ? -0.758 -9.848 3.628 1.00 90.44 184 GLU A O 1
ATOM 1474 N N . VAL A 1 185 ? 0.157 -9.043 1.735 1.00 91.19 185 VAL A N 1
ATOM 1475 C CA . VAL A 1 185 ? -0.999 -8.223 1.371 1.00 91.19 185 VAL A CA 1
ATOM 1476 C C . VAL A 1 185 ? -1.961 -9.020 0.495 1.00 91.19 185 VAL A C 1
ATOM 1478 O O . VAL A 1 185 ? -1.606 -9.583 -0.548 1.00 91.19 185 VAL A O 1
ATOM 1481 N N . GLU A 1 186 ? -3.227 -9.056 0.906 1.00 90.88 186 GLU A N 1
ATOM 1482 C CA . GLU A 1 186 ? -4.271 -9.773 0.179 1.00 90.88 186 GLU A CA 1
ATOM 1483 C C . GLU A 1 186 ? -4.402 -9.253 -1.263 1.00 90.88 186 GLU A C 1
ATOM 1485 O O . GLU A 1 186 ? -4.264 -8.060 -1.534 1.00 90.88 186 GLU A O 1
ATOM 1490 N N . ALA A 1 187 ? -4.682 -10.149 -2.214 1.00 91.19 187 ALA A N 1
ATOM 1491 C CA . ALA A 1 187 ? -4.775 -9.803 -3.631 1.00 91.19 187 ALA A CA 1
ATOM 1492 C C . ALA A 1 187 ? -5.797 -8.684 -3.915 1.00 91.19 187 ALA A C 1
ATOM 1494 O O . ALA A 1 187 ? -5.536 -7.823 -4.752 1.00 91.19 187 ALA A O 1
ATOM 1495 N N . SER A 1 188 ? -6.932 -8.669 -3.209 1.00 92.00 188 SER A N 1
ATOM 1496 C CA . SER A 1 188 ? -7.970 -7.637 -3.341 1.00 92.00 188 SER A CA 1
ATOM 1497 C C . SER A 1 188 ? -7.461 -6.242 -2.949 1.00 92.00 188 SER A C 1
ATOM 1499 O O . SER A 1 188 ? -7.743 -5.260 -3.640 1.00 92.00 188 SER A O 1
ATOM 1501 N N . LEU A 1 189 ? -6.669 -6.155 -1.878 1.00 91.88 189 LEU A N 1
ATOM 1502 C CA . LEU A 1 189 ? -6.070 -4.914 -1.393 1.00 91.88 189 LEU A CA 1
ATOM 1503 C C . LEU A 1 189 ? -4.907 -4.472 -2.290 1.00 91.88 189 LEU A C 1
ATOM 1505 O O . LEU A 1 189 ? -4.808 -3.297 -2.635 1.00 91.88 189 LEU A O 1
ATOM 1509 N N . ARG A 1 190 ? -4.084 -5.419 -2.762 1.00 94.06 190 ARG A N 1
ATOM 1510 C CA . ARG A 1 190 ? -3.019 -5.146 -3.743 1.00 94.06 190 ARG A CA 1
ATOM 1511 C C . ARG A 1 190 ? -3.555 -4.521 -5.024 1.00 94.06 190 ARG A C 1
ATOM 1513 O O . ARG A 1 190 ? -3.005 -3.532 -5.490 1.00 94.06 190 ARG A O 1
ATOM 1520 N N . GLN A 1 191 ? -4.648 -5.054 -5.574 1.00 94.00 191 GLN A N 1
ATOM 1521 C CA . GLN A 1 191 ? -5.258 -4.488 -6.783 1.00 94.00 191 GLN A CA 1
ATOM 1522 C C . GLN A 1 191 ? -5.747 -3.052 -6.569 1.00 94.00 191 GLN A C 1
ATOM 1524 O O . GLN A 1 191 ? -5.587 -2.224 -7.462 1.00 94.00 191 GLN A O 1
ATOM 1529 N N . GLN A 1 192 ? -6.289 -2.743 -5.387 1.00 95.19 192 GLN A N 1
ATOM 1530 C CA . GLN A 1 192 ? -6.660 -1.372 -5.035 1.00 95.19 192 GLN A CA 1
ATOM 1531 C C . GLN A 1 192 ? -5.431 -0.464 -4.963 1.00 95.19 192 GLN A C 1
ATOM 1533 O O . GLN A 1 192 ? -5.472 0.611 -5.547 1.00 95.19 192 GLN A O 1
ATOM 1538 N N . ILE A 1 193 ? -4.330 -0.905 -4.339 1.00 95.69 193 ILE A N 1
ATOM 1539 C CA . ILE A 1 193 ? -3.064 -0.150 -4.314 1.00 95.69 193 ILE A CA 1
ATOM 1540 C C . ILE A 1 193 ? -2.556 0.117 -5.732 1.00 95.69 193 ILE A C 1
ATOM 1542 O O . ILE A 1 193 ? -2.271 1.263 -6.070 1.00 95.69 193 ILE A O 1
ATOM 1546 N N . TYR A 1 194 ? -2.486 -0.906 -6.590 1.00 94.50 194 TYR A N 1
ATOM 1547 C CA . TYR A 1 194 ? -2.004 -0.722 -7.961 1.00 94.50 194 TYR A CA 1
ATOM 1548 C C . TYR A 1 194 ? -2.879 0.240 -8.766 1.00 94.50 194 TYR A C 1
ATOM 1550 O O . TYR A 1 194 ? -2.358 0.961 -9.611 1.00 94.50 194 TYR A O 1
ATOM 1558 N N . ALA A 1 195 ? -4.190 0.267 -8.516 1.00 93.44 195 ALA A N 1
ATOM 1559 C CA . ALA A 1 195 ? -5.112 1.180 -9.187 1.00 93.44 195 ALA A CA 1
ATOM 1560 C C . ALA A 1 195 ? -4.881 2.659 -8.836 1.00 93.44 195 ALA A C 1
ATOM 1562 O O . ALA A 1 195 ? -5.346 3.523 -9.573 1.00 93.44 195 ALA A O 1
ATOM 1563 N N . GLN A 1 196 ? -4.165 2.947 -7.746 1.00 91.94 196 GLN A N 1
ATOM 1564 C CA . GLN A 1 196 ? -3.802 4.309 -7.340 1.00 91.94 196 GLN A CA 1
ATOM 1565 C C . GLN A 1 196 ? -2.458 4.770 -7.924 1.00 91.94 196 GLN A C 1
ATOM 1567 O O . GLN A 1 196 ? -2.064 5.922 -7.745 1.00 91.94 196 GLN A O 1
ATOM 1572 N N . LEU A 1 197 ? -1.729 3.886 -8.611 1.00 90.06 197 LEU A N 1
ATOM 1573 C CA . LEU A 1 197 ? -0.463 4.231 -9.249 1.00 90.06 197 LEU A CA 1
ATOM 1574 C C . LEU A 1 197 ? -0.706 4.927 -10.597 1.00 90.06 197 LEU A C 1
ATOM 1576 O O . LEU A 1 197 ? -1.708 4.655 -11.263 1.00 90.06 197 LEU A O 1
ATOM 1580 N N . PRO A 1 198 ? 0.232 5.771 -11.063 1.00 87.31 198 PRO A N 1
ATOM 1581 C CA . PRO A 1 198 ? 0.214 6.270 -12.435 1.00 87.31 198 PRO A CA 1
ATOM 1582 C C . PRO A 1 198 ? 0.116 5.121 -13.446 1.00 87.31 198 PRO A C 1
ATOM 1584 O O . PRO A 1 198 ? 0.727 4.075 -13.247 1.00 87.31 198 PRO A O 1
ATOM 1587 N N . SER A 1 199 ? -0.599 5.322 -14.558 1.00 86.75 199 SER A N 1
ATOM 1588 C CA . SER A 1 199 ? -0.903 4.262 -15.539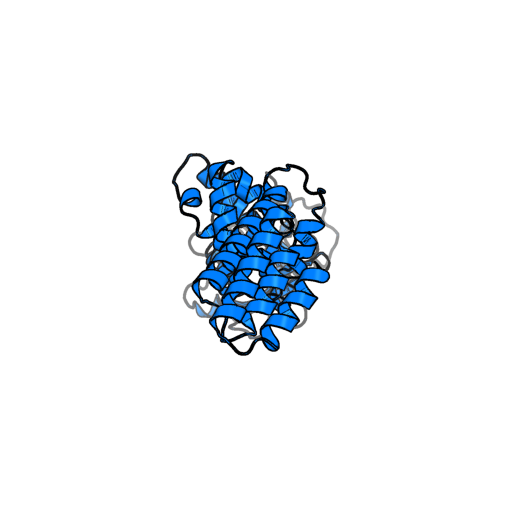 1.00 86.75 199 SER A CA 1
ATOM 1589 C C . SER A 1 199 ? 0.323 3.435 -15.962 1.00 86.75 199 SER A C 1
ATOM 1591 O O . SER A 1 199 ? 0.259 2.208 -15.999 1.00 86.75 199 SER A O 1
ATOM 1593 N N . ASP A 1 200 ? 1.454 4.079 -16.255 1.00 85.94 200 ASP A N 1
ATOM 1594 C CA . ASP A 1 200 ? 2.674 3.378 -16.684 1.00 85.94 200 ASP A CA 1
ATOM 1595 C C . ASP A 1 200 ? 3.276 2.507 -15.572 1.00 85.94 200 ASP A C 1
ATOM 1597 O O . ASP A 1 200 ? 3.760 1.403 -15.826 1.00 85.94 200 ASP A O 1
ATOM 1601 N N . GLU A 1 201 ? 3.201 2.982 -14.330 1.00 88.06 201 GLU A N 1
ATOM 1602 C CA . GLU A 1 201 ? 3.635 2.261 -13.136 1.00 88.06 201 GLU A CA 1
ATOM 1603 C C . GLU A 1 201 ? 2.676 1.106 -12.823 1.00 88.06 201 GLU A C 1
ATOM 1605 O O . GLU A 1 201 ? 3.102 -0.037 -12.665 1.00 88.06 201 GLU A O 1
ATOM 1610 N N . GLN A 1 202 ? 1.367 1.356 -12.856 1.00 91.00 202 GLN A N 1
ATOM 1611 C CA . GLN A 1 202 ? 0.327 0.344 -12.671 1.00 91.00 202 GLN A CA 1
ATOM 1612 C C . GLN A 1 202 ? 0.495 -0.843 -13.632 1.00 91.00 202 GLN A C 1
ATOM 1614 O O . GLN A 1 202 ? 0.330 -2.003 -13.228 1.00 91.00 202 GLN A O 1
ATOM 1619 N N . LEU A 1 203 ? 0.831 -0.588 -14.903 1.00 90.81 203 LEU A N 1
ATOM 1620 C CA . LEU A 1 203 ? 1.052 -1.640 -15.901 1.00 90.81 203 LEU A CA 1
ATOM 1621 C C . LEU A 1 203 ? 2.187 -2.588 -15.498 1.00 90.81 203 LEU A C 1
ATOM 1623 O O . LEU A 1 203 ? 2.088 -3.797 -15.729 1.00 90.81 203 LEU A O 1
ATOM 1627 N N . LEU A 1 204 ? 3.234 -2.084 -14.842 1.00 90.06 204 LEU A N 1
ATOM 1628 C CA . LEU A 1 204 ? 4.346 -2.915 -14.388 1.00 90.06 204 LEU A CA 1
ATOM 1629 C C . LEU A 1 204 ? 3.921 -3.933 -13.339 1.00 90.06 204 LEU A C 1
ATOM 1631 O O . LEU A 1 204 ? 4.503 -5.012 -13.312 1.00 90.06 204 LEU A O 1
ATOM 1635 N N . TYR A 1 205 ? 2.881 -3.672 -12.547 1.00 90.94 205 TYR A N 1
ATOM 1636 C CA . TYR A 1 205 ? 2.381 -4.597 -11.521 1.00 90.94 205 TYR A CA 1
ATOM 1637 C C . TYR A 1 205 ? 1.211 -5.461 -12.006 1.00 90.94 205 TYR A C 1
ATOM 1639 O O . TYR A 1 205 ? 1.130 -6.642 -11.674 1.00 90.94 205 TYR A O 1
ATOM 1647 N N . THR A 1 206 ? 0.344 -4.918 -12.859 1.00 91.62 206 THR A N 1
ATOM 1648 C CA . THR A 1 206 ? -0.921 -5.572 -13.240 1.00 91.62 206 THR A CA 1
ATOM 1649 C C . THR A 1 206 ? -0.869 -6.291 -14.589 1.00 91.62 206 THR A C 1
ATOM 1651 O O . THR A 1 206 ? -1.556 -7.298 -14.790 1.00 91.62 206 THR A O 1
ATOM 1654 N N . ALA A 1 207 ? -0.049 -5.824 -15.535 1.00 91.12 207 ALA A N 1
ATOM 1655 C CA . ALA A 1 207 ? -0.082 -6.336 -16.898 1.00 91.12 207 ALA A CA 1
ATOM 1656 C C . ALA A 1 207 ? 0.687 -7.656 -17.041 1.00 91.12 207 ALA A C 1
ATOM 1658 O O . ALA A 1 207 ? 1.796 -7.837 -16.538 1.00 91.12 207 ALA A O 1
ATOM 1659 N N . ARG A 1 208 ? 0.140 -8.597 -17.815 1.00 90.88 208 ARG A N 1
ATOM 1660 C CA . ARG A 1 208 ? 0.897 -9.794 -18.226 1.00 90.88 208 ARG A CA 1
ATOM 1661 C C . ARG A 1 208 ? 1.883 -9.490 -19.349 1.00 90.88 208 ARG A C 1
ATOM 1663 O O . ARG A 1 208 ? 2.910 -10.156 -19.446 1.00 90.88 208 ARG A O 1
ATOM 1670 N N . LYS A 1 209 ? 1.542 -8.523 -20.205 1.00 91.81 209 LYS A N 1
ATOM 1671 C CA . LYS A 1 209 ? 2.345 -8.070 -21.340 1.00 91.81 209 LYS A CA 1
ATOM 1672 C C . LYS A 1 209 ? 2.304 -6.554 -21.452 1.00 91.81 209 LYS A C 1
ATOM 1674 O O . LYS A 1 209 ? 1.247 -5.974 -21.226 1.00 91.81 209 LYS A O 1
ATOM 1679 N N . VAL A 1 210 ? 3.407 -5.958 -21.879 1.00 91.12 210 VAL A N 1
ATOM 1680 C CA . VAL A 1 210 ? 3.533 -4.526 -22.171 1.00 91.12 210 VAL A CA 1
ATOM 1681 C C . VAL A 1 210 ? 4.262 -4.306 -23.486 1.00 91.12 210 VAL A C 1
ATOM 1683 O O . VAL A 1 210 ? 5.008 -5.171 -23.944 1.00 91.12 210 VAL A O 1
ATOM 1686 N N . CYS A 1 211 ? 4.057 -3.134 -24.075 1.00 87.94 211 CYS A N 1
ATOM 1687 C CA . CYS A 1 211 ? 4.881 -2.636 -25.167 1.00 87.94 211 CYS A CA 1
ATOM 1688 C C . CYS A 1 211 ? 5.722 -1.480 -24.629 1.00 87.94 211 CYS A C 1
ATOM 1690 O O . CYS A 1 211 ? 5.174 -0.551 -24.041 1.00 87.94 211 CYS A O 1
ATOM 1692 N N . ILE A 1 212 ? 7.038 -1.526 -24.831 1.00 86.00 212 ILE A N 1
ATOM 1693 C CA . ILE A 1 212 ? 7.946 -0.479 -24.349 1.00 86.00 212 ILE A CA 1
ATOM 1694 C C . ILE A 1 212 ? 8.088 0.558 -25.461 1.00 86.00 212 ILE A C 1
ATOM 1696 O O . ILE A 1 212 ? 8.569 0.237 -26.550 1.00 86.00 212 ILE A O 1
ATOM 1700 N N . ARG A 1 213 ? 7.628 1.785 -25.208 1.00 81.94 213 ARG A N 1
ATOM 1701 C CA . ARG A 1 213 ? 7.688 2.900 -26.158 1.00 81.94 213 ARG A CA 1
ATOM 1702 C C . ARG A 1 213 ? 8.821 3.846 -25.791 1.00 81.94 213 ARG A C 1
ATOM 1704 O O . ARG A 1 213 ? 8.912 4.275 -24.648 1.00 81.94 213 ARG A O 1
ATOM 1711 N N . ASN A 1 214 ? 9.634 4.226 -26.771 1.00 76.56 214 ASN A N 1
ATOM 1712 C CA . ASN A 1 214 ? 10.534 5.357 -26.618 1.00 76.56 214 ASN A CA 1
ATOM 1713 C C . ASN A 1 214 ? 9.726 6.664 -26.657 1.00 76.56 214 ASN A C 1
ATOM 1715 O O . ASN A 1 214 ? 9.056 6.952 -27.648 1.00 76.56 214 ASN A O 1
ATOM 1719 N N . VAL A 1 215 ? 9.770 7.441 -25.575 1.00 70.56 215 VAL A N 1
ATOM 1720 C CA . VAL A 1 215 ? 9.024 8.704 -25.451 1.00 70.56 215 VAL A CA 1
ATOM 1721 C C . VAL A 1 215 ? 9.696 9.834 -26.244 1.00 70.56 215 VAL A C 1
ATOM 1723 O O . VAL A 1 215 ? 9.020 10.771 -26.659 1.00 70.56 215 VAL A O 1
ATOM 1726 N N . THR A 1 216 ? 11.003 9.739 -26.518 1.00 66.62 216 THR A N 1
ATOM 1727 C CA . THR A 1 216 ? 11.768 10.795 -27.208 1.00 66.62 216 THR A CA 1
ATOM 1728 C C . THR A 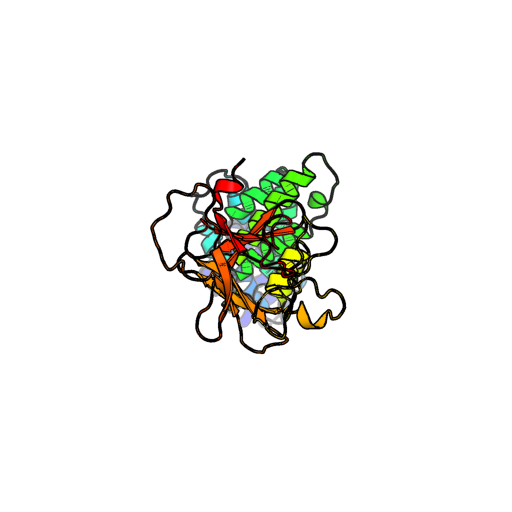1 216 ? 11.716 10.713 -28.737 1.00 66.62 216 THR A C 1
ATOM 1730 O O . THR A 1 216 ? 12.077 11.682 -29.401 1.00 66.62 216 THR A O 1
ATOM 1733 N N . ASP A 1 217 ? 11.234 9.604 -29.310 1.00 65.25 217 ASP A N 1
ATOM 1734 C CA . ASP A 1 217 ? 11.003 9.451 -30.752 1.00 65.25 217 ASP A CA 1
ATOM 1735 C C . ASP A 1 217 ? 9.524 9.124 -31.011 1.00 65.25 217 ASP A C 1
ATOM 1737 O O . ASP A 1 217 ? 8.952 8.193 -30.442 1.00 65.25 217 ASP A O 1
ATOM 1741 N N . SER A 1 218 ? 8.896 9.892 -31.902 1.00 54.97 218 SER A N 1
ATOM 1742 C CA . SER A 1 218 ? 7.453 9.890 -32.170 1.00 54.97 218 SER A CA 1
ATOM 1743 C C . SER A 1 218 ? 6.861 8.537 -32.601 1.00 54.97 218 SER A C 1
ATOM 1745 O O . SER A 1 218 ? 5.636 8.403 -32.582 1.00 54.97 218 SER A O 1
ATOM 1747 N N . ASN A 1 219 ? 7.676 7.522 -32.935 1.00 53.12 219 ASN A N 1
ATOM 1748 C CA . ASN A 1 219 ? 7.175 6.241 -33.454 1.00 53.12 219 ASN A CA 1
ATOM 1749 C C . ASN A 1 219 ? 7.973 4.965 -33.096 1.00 53.12 219 ASN A C 1
ATOM 1751 O O . ASN A 1 219 ? 7.814 3.938 -33.762 1.00 53.12 219 ASN A O 1
ATOM 1755 N N . ALA A 1 220 ? 8.818 4.976 -32.063 1.00 67.75 220 ALA A N 1
ATOM 1756 C CA . ALA A 1 220 ? 9.692 3.836 -31.762 1.00 67.75 220 ALA A CA 1
ATOM 1757 C C . ALA A 1 220 ? 9.225 3.046 -30.529 1.00 67.75 220 ALA A C 1
ATOM 1759 O O . ALA A 1 220 ? 9.750 3.205 -29.430 1.00 67.75 220 ALA A O 1
ATOM 1760 N N . TYR A 1 221 ? 8.247 2.151 -30.702 1.00 77.00 221 TYR A N 1
ATOM 1761 C CA . TYR A 1 221 ? 8.201 0.993 -29.805 1.00 77.00 221 TYR A CA 1
ATOM 1762 C C . TYR A 1 221 ? 9.449 0.141 -30.029 1.00 77.00 221 TYR A C 1
ATOM 1764 O O . TYR A 1 221 ? 9.998 0.092 -31.132 1.00 77.00 221 TYR A O 1
ATOM 1772 N N . ILE A 1 222 ? 9.886 -0.548 -28.986 1.00 80.25 222 ILE A N 1
ATOM 1773 C CA . ILE A 1 222 ? 10.899 -1.587 -29.106 1.00 80.25 222 ILE A CA 1
ATOM 1774 C C . ILE A 1 222 ? 10.233 -2.779 -29.819 1.00 80.25 222 ILE A C 1
ATOM 1776 O O . ILE A 1 222 ? 9.397 -3.445 -29.213 1.00 80.25 222 ILE A O 1
ATOM 1780 N N . TYR A 1 223 ? 10.539 -3.021 -31.104 1.00 77.12 223 TYR A N 1
ATOM 1781 C CA . TYR A 1 223 ? 10.040 -4.196 -31.842 1.00 77.12 223 TYR A CA 1
ATOM 1782 C C . TYR A 1 223 ? 11.114 -5.251 -32.066 1.00 77.12 223 TYR A C 1
ATOM 1784 O O . TYR A 1 223 ? 12.267 -4.943 -32.320 1.00 77.12 223 TYR A O 1
ATOM 1792 N N . GLU A 1 224 ? 10.685 -6.501 -32.116 1.00 74.25 224 GLU A N 1
ATOM 1793 C CA . GLU A 1 224 ? 11.471 -7.684 -32.453 1.00 74.25 224 GLU A CA 1
ATOM 1794 C C . GLU A 1 224 ? 11.804 -7.813 -33.951 1.00 74.25 224 GLU A C 1
ATOM 1796 O O . GLU A 1 224 ? 10.898 -7.807 -34.797 1.00 74.25 224 GLU A O 1
ATOM 1801 N N . CYS A 1 225 ? 13.077 -8.063 -34.284 1.00 69.12 225 CYS A N 1
ATOM 1802 C CA . CYS A 1 225 ? 13.502 -8.444 -35.635 1.00 69.12 225 CYS A CA 1
ATOM 1803 C C . CYS A 1 225 ? 13.531 -9.960 -35.843 1.00 69.12 225 CYS A C 1
ATOM 1805 O O . CYS A 1 225 ? 14.282 -10.654 -35.155 1.00 69.12 225 CYS A O 1
ATOM 1807 N N . PRO A 1 226 ? 12.803 -10.484 -36.851 1.00 62.34 226 PRO A N 1
ATOM 1808 C CA . PRO A 1 226 ? 12.768 -11.908 -37.180 1.00 62.34 226 PRO A CA 1
ATOM 1809 C C . PRO A 1 226 ? 14.126 -12.531 -37.550 1.00 62.34 226 PRO A C 1
ATOM 1811 O O . PRO A 1 226 ? 14.304 -13.730 -37.385 1.00 62.34 226 PRO A O 1
ATOM 1814 N N . GLN A 1 227 ? 15.065 -11.758 -38.101 1.00 61.00 227 GLN A N 1
ATOM 1815 C CA . GLN A 1 227 ? 16.285 -12.319 -38.700 1.00 61.00 227 GLN A CA 1
ATOM 1816 C C . GLN A 1 227 ? 17.512 -12.200 -37.799 1.00 61.00 227 GLN A C 1
ATOM 1818 O O . GLN A 1 227 ? 18.323 -13.120 -37.748 1.00 61.00 227 GLN A O 1
ATOM 1823 N N . THR A 1 228 ? 17.633 -11.096 -37.067 1.00 59.00 228 THR A N 1
ATOM 1824 C CA . THR A 1 228 ? 18.869 -10.747 -36.365 1.00 59.00 228 THR A CA 1
ATOM 1825 C C . THR A 1 228 ? 18.795 -10.934 -34.851 1.00 59.00 228 THR A C 1
ATOM 1827 O O . THR A 1 228 ? 19.824 -10.865 -34.188 1.00 59.00 228 THR A O 1
ATOM 1830 N N . TYR A 1 229 ? 17.610 -11.221 -34.287 1.00 59.62 229 TYR A N 1
ATOM 1831 C CA . TYR A 1 229 ? 17.369 -11.182 -32.833 1.00 59.62 229 TYR A CA 1
ATOM 1832 C C . TYR A 1 229 ? 17.753 -9.825 -32.220 1.00 59.62 229 TYR A C 1
ATOM 1834 O O . TYR A 1 229 ? 18.281 -9.745 -31.111 1.00 59.62 229 TYR A O 1
ATOM 1842 N N . LEU A 1 230 ? 17.493 -8.759 -32.971 1.00 62.34 230 LEU A N 1
ATOM 1843 C CA . LEU A 1 230 ? 17.712 -7.377 -32.570 1.00 62.34 230 LEU A CA 1
ATOM 1844 C C . LEU A 1 230 ? 16.392 -6.615 -32.562 1.00 62.34 230 LEU A C 1
ATOM 1846 O O . LEU A 1 230 ? 15.320 -7.206 -32.726 1.00 62.34 230 LEU A O 1
ATOM 1850 N N . ILE A 1 231 ? 16.486 -5.303 -32.352 1.00 65.12 231 ILE A N 1
ATOM 1851 C CA . ILE A 1 231 ? 15.343 -4.402 -32.372 1.00 65.12 231 ILE A CA 1
ATOM 1852 C C . ILE A 1 231 ? 15.276 -3.644 -33.700 1.00 65.12 231 ILE A C 1
ATOM 1854 O O . ILE A 1 231 ? 16.301 -3.241 -34.240 1.00 65.12 231 ILE A O 1
ATOM 1858 N N . CYS A 1 232 ? 14.071 -3.503 -34.257 1.00 61.91 232 CYS A N 1
ATOM 1859 C CA . CYS A 1 232 ? 13.828 -2.797 -35.520 1.00 61.91 232 CYS A CA 1
ATOM 1860 C C . CYS A 1 232 ? 12.603 -1.898 -35.443 1.00 61.91 232 CYS A C 1
ATOM 1862 O O . CYS A 1 232 ? 11.732 -2.039 -34.599 1.00 61.91 232 CYS A O 1
ATOM 1864 N N . SER A 1 233 ? 12.498 -0.984 -36.398 1.00 53.94 233 SER A N 1
ATOM 1865 C CA . SER A 1 233 ? 11.369 -0.076 -36.593 1.00 53.94 233 SER A CA 1
ATOM 1866 C C . SER A 1 233 ? 10.232 -0.706 -37.413 1.00 53.94 233 SER A C 1
ATOM 1868 O O . SER A 1 233 ? 9.651 -0.059 -38.286 1.00 53.94 233 SER A O 1
ATOM 1870 N N . ASN A 1 234 ? 9.885 -1.978 -37.177 1.00 61.19 234 ASN A N 1
ATOM 1871 C CA . ASN A 1 234 ? 8.767 -2.597 -37.897 1.00 61.19 234 ASN A CA 1
ATOM 1872 C C . ASN A 1 234 ? 7.418 -2.269 -37.241 1.00 61.19 234 ASN A C 1
ATOM 1874 O O . ASN A 1 234 ? 6.765 -3.135 -36.661 1.00 61.19 234 ASN A O 1
ATOM 1878 N N . ALA A 1 235 ? 6.971 -1.024 -37.412 1.00 63.22 235 ALA A N 1
ATOM 1879 C CA . ALA A 1 235 ? 5.695 -0.532 -36.893 1.00 63.22 235 ALA A CA 1
ATOM 1880 C C . ALA A 1 235 ? 4.450 -1.263 -37.436 1.00 63.22 235 ALA A C 1
ATOM 1882 O O . ALA A 1 235 ? 3.339 -1.022 -36.969 1.00 63.22 235 ALA A O 1
ATOM 1883 N N . ARG A 1 236 ? 4.604 -2.148 -38.433 1.00 65.00 236 ARG A N 1
ATOM 1884 C CA . ARG A 1 236 ? 3.477 -2.814 -39.101 1.00 65.00 236 ARG A CA 1
ATOM 1885 C C . ARG A 1 236 ? 2.915 -4.011 -38.330 1.00 65.00 236 ARG A C 1
ATOM 1887 O O . ARG A 1 236 ? 1.813 -4.439 -38.654 1.00 65.00 236 ARG A O 1
ATOM 1894 N N . ASP A 1 237 ? 3.632 -4.559 -37.343 1.00 72.88 237 ASP A N 1
ATOM 1895 C CA . ASP A 1 237 ? 3.156 -5.702 -36.549 1.00 72.88 237 ASP A CA 1
ATOM 1896 C C . ASP A 1 237 ? 3.283 -5.451 -35.033 1.00 72.88 237 ASP A C 1
ATOM 1898 O O . ASP A 1 237 ? 4.342 -5.694 -34.446 1.00 72.88 237 ASP A O 1
ATOM 1902 N N . PRO A 1 238 ? 2.201 -5.017 -34.358 1.00 72.94 238 PRO A N 1
ATOM 1903 C CA . PRO A 1 238 ? 2.233 -4.708 -32.929 1.00 72.94 238 PRO A CA 1
ATOM 1904 C C . PRO A 1 238 ? 2.505 -5.939 -32.054 1.00 72.94 238 PRO A C 1
ATOM 1906 O O . PRO A 1 238 ? 2.976 -5.793 -30.926 1.00 72.94 238 PRO A O 1
ATOM 1909 N N . LYS A 1 239 ? 2.286 -7.167 -32.552 1.00 77.50 239 LYS A N 1
ATOM 1910 C CA . LYS A 1 239 ? 2.605 -8.390 -31.790 1.00 77.50 239 LYS A CA 1
ATOM 1911 C C . LYS A 1 239 ? 4.105 -8.530 -31.531 1.00 77.50 239 LYS A C 1
ATOM 1913 O O . LYS A 1 239 ? 4.488 -9.212 -30.582 1.00 77.50 239 LYS A O 1
ATOM 1918 N N . LYS A 1 240 ? 4.936 -7.884 -32.352 1.00 80.19 240 LYS A N 1
ATOM 1919 C CA . LYS A 1 240 ? 6.398 -7.870 -32.229 1.00 80.19 240 LYS A CA 1
ATOM 1920 C C . LYS A 1 240 ? 6.917 -6.811 -31.261 1.00 80.19 240 LYS A C 1
ATOM 1922 O O . LYS A 1 240 ? 8.102 -6.831 -30.983 1.00 80.19 240 LYS A O 1
ATOM 1927 N N . ALA A 1 241 ? 6.068 -5.927 -30.739 1.00 82.94 241 ALA A N 1
ATOM 1928 C CA . ALA A 1 241 ? 6.437 -4.990 -29.674 1.00 82.94 241 ALA A CA 1
ATOM 1929 C C . ALA A 1 241 ? 6.052 -5.484 -28.270 1.00 82.94 241 ALA A C 1
ATOM 1931 O O . ALA A 1 241 ? 6.316 -4.805 -27.282 1.00 82.94 241 ALA A O 1
ATOM 1932 N N . ALA A 1 242 ? 5.385 -6.639 -28.172 1.00 89.00 242 ALA A N 1
ATOM 1933 C CA . ALA A 1 242 ? 4.855 -7.139 -26.914 1.00 89.00 242 ALA A CA 1
ATOM 1934 C C . ALA A 1 242 ? 5.894 -7.964 -26.137 1.00 89.00 242 ALA A C 1
ATOM 1936 O O . ALA A 1 242 ? 6.401 -8.980 -26.624 1.00 89.00 242 ALA A O 1
ATOM 1937 N N . TYR A 1 243 ? 6.105 -7.590 -24.879 1.00 90.62 243 TYR A N 1
ATOM 1938 C CA . TYR A 1 243 ? 6.961 -8.275 -23.916 1.00 90.62 243 TYR A CA 1
ATOM 1939 C C . TYR A 1 243 ? 6.135 -8.748 -22.737 1.00 90.62 243 TYR A C 1
ATOM 1941 O O . TYR A 1 243 ? 5.319 -8.001 -22.208 1.00 90.62 243 TYR A O 1
ATOM 1949 N N . TYR A 1 244 ? 6.351 -9.979 -22.297 1.00 92.94 244 TYR A N 1
ATOM 1950 C CA . TYR A 1 244 ? 5.902 -10.403 -20.982 1.00 92.94 244 TYR A CA 1
ATOM 1951 C C . TYR A 1 244 ? 6.775 -9.773 -19.893 1.00 92.94 244 TYR A C 1
ATOM 1953 O O . TYR A 1 244 ? 7.967 -9.544 -20.107 1.00 92.94 244 TYR A O 1
ATOM 1961 N N . ILE A 1 245 ? 6.181 -9.545 -18.721 1.00 93.44 245 ILE A N 1
ATOM 1962 C CA . ILE A 1 245 ? 6.876 -9.001 -17.550 1.00 93.44 245 ILE A CA 1
ATOM 1963 C C . ILE A 1 245 ? 7.093 -10.112 -16.527 1.00 93.44 245 ILE A C 1
ATOM 1965 O O . ILE A 1 245 ? 6.150 -10.809 -16.143 1.00 93.44 245 ILE A O 1
ATOM 1969 N N . GLN A 1 246 ? 8.324 -10.231 -16.048 1.00 92.94 246 GLN A N 1
ATOM 1970 C CA . GLN A 1 246 ? 8.674 -10.968 -14.843 1.00 92.94 246 GLN A CA 1
ATOM 1971 C C . GLN A 1 246 ? 9.055 -9.977 -13.741 1.00 92.94 246 GLN A C 1
ATOM 1973 O O . GLN A 1 246 ? 9.773 -9.014 -13.993 1.00 92.94 246 GLN A O 1
ATOM 1978 N N . ARG A 1 247 ? 8.558 -10.219 -12.528 1.00 91.69 247 ARG A N 1
ATOM 1979 C CA . ARG A 1 247 ? 8.731 -9.359 -11.351 1.00 91.69 247 ARG A CA 1
ATOM 1980 C C . ARG A 1 247 ? 9.543 -10.106 -10.305 1.00 91.69 247 ARG A C 1
ATOM 1982 O O . ARG A 1 247 ? 9.345 -11.309 -10.134 1.00 91.69 247 ARG A O 1
ATOM 1989 N N . SER A 1 248 ? 10.438 -9.410 -9.626 1.00 90.69 248 SER A N 1
ATOM 1990 C CA . SER A 1 248 ? 11.198 -9.921 -8.485 1.00 90.69 248 SER A CA 1
ATOM 1991 C C . SER A 1 248 ? 11.566 -8.758 -7.573 1.00 90.69 248 SER A C 1
ATOM 1993 O O . SER A 1 248 ? 11.455 -7.602 -7.968 1.00 90.69 248 SER A O 1
ATOM 1995 N N . HIS A 1 249 ? 12.070 -9.071 -6.388 1.00 89.06 249 HIS A N 1
ATOM 1996 C CA . HIS A 1 249 ? 12.857 -8.134 -5.594 1.00 89.06 249 HIS A CA 1
ATOM 1997 C C . HIS A 1 249 ? 14.344 -8.450 -5.775 1.00 89.06 249 HIS A C 1
ATOM 1999 O O . HIS A 1 249 ? 14.708 -9.601 -6.050 1.00 89.06 249 HIS A O 1
ATOM 2005 N N . SER A 1 250 ? 15.181 -7.423 -5.717 1.00 85.19 250 SER A N 1
ATOM 2006 C CA . SER A 1 250 ? 16.643 -7.524 -5.701 1.00 85.19 250 SER A CA 1
ATOM 2007 C C . SER A 1 250 ? 17.162 -7.735 -4.272 1.00 85.19 250 SER A C 1
ATOM 2009 O O . SER A 1 250 ? 16.400 -7.724 -3.308 1.00 85.19 250 SER A O 1
ATOM 2011 N N . ASN A 1 251 ? 18.476 -7.932 -4.117 1.00 82.12 251 ASN A N 1
ATOM 2012 C CA . ASN A 1 251 ? 19.097 -8.181 -2.806 1.00 82.12 251 ASN A CA 1
ATOM 2013 C C . ASN A 1 251 ? 18.954 -7.005 -1.824 1.00 82.12 251 ASN A C 1
ATOM 2015 O O . ASN A 1 251 ? 18.982 -7.207 -0.617 1.00 82.12 251 ASN A O 1
ATOM 2019 N N . ASP A 1 252 ? 18.807 -5.787 -2.339 1.00 82.94 252 ASP A N 1
ATOM 2020 C CA . ASP A 1 252 ? 18.512 -4.565 -1.585 1.00 82.94 252 ASP A CA 1
ATOM 2021 C C . ASP A 1 252 ? 17.001 -4.320 -1.436 1.00 82.94 252 ASP A C 1
ATOM 2023 O O . ASP A 1 252 ? 16.573 -3.184 -1.246 1.00 82.94 252 ASP A O 1
ATOM 2027 N N . SER A 1 253 ? 16.194 -5.378 -1.550 1.00 81.12 253 SER A N 1
ATOM 2028 C CA . SER A 1 253 ? 14.750 -5.400 -1.303 1.00 81.12 253 SER A CA 1
ATOM 2029 C C . SER A 1 253 ? 13.874 -4.628 -2.288 1.00 81.12 253 SER A C 1
ATOM 2031 O O . SER A 1 253 ? 12.663 -4.797 -2.255 1.00 81.12 253 SER A O 1
ATOM 2033 N N . ARG A 1 254 ? 14.446 -3.842 -3.204 1.00 87.25 254 ARG A N 1
ATOM 2034 C CA . ARG A 1 254 ? 13.677 -3.039 -4.164 1.00 87.25 254 ARG A CA 1
ATOM 2035 C C . ARG A 1 254 ? 13.104 -3.877 -5.321 1.00 87.25 254 ARG A C 1
ATOM 2037 O O . ARG A 1 254 ? 13.701 -4.887 -5.705 1.00 87.25 254 ARG A O 1
ATOM 2044 N N . PRO A 1 255 ? 11.986 -3.463 -5.943 1.00 90.31 255 PRO A N 1
ATOM 2045 C CA . PRO A 1 255 ? 11.411 -4.151 -7.088 1.00 90.31 255 PRO A CA 1
ATOM 2046 C C . PRO A 1 255 ? 12.339 -4.083 -8.303 1.00 90.31 255 PRO A C 1
ATOM 2048 O O . PRO A 1 255 ? 12.982 -3.067 -8.584 1.00 90.31 255 PRO A O 1
ATOM 2051 N N . GLN A 1 256 ? 12.381 -5.179 -9.050 1.00 93.00 256 GLN A N 1
ATOM 2052 C CA . GLN A 1 256 ? 13.089 -5.293 -10.316 1.00 93.00 256 GLN A CA 1
ATOM 2053 C C . GLN A 1 256 ? 12.260 -6.084 -11.327 1.00 93.00 256 GLN A C 1
ATOM 2055 O O . GLN A 1 256 ? 11.516 -7.013 -10.992 1.00 93.00 256 GLN A O 1
ATOM 2060 N N . PHE A 1 257 ? 12.414 -5.720 -12.594 1.00 94.12 257 PHE A N 1
ATOM 2061 C CA . PHE A 1 257 ? 11.588 -6.214 -13.682 1.00 94.12 257 PHE A CA 1
ATOM 2062 C C . PHE A 1 257 ? 12.462 -6.787 -14.784 1.00 94.12 257 PHE A C 1
ATOM 2064 O O . PHE A 1 257 ? 13.495 -6.227 -15.134 1.00 94.12 257 PHE A O 1
ATOM 2071 N N . ALA A 1 258 ? 12.036 -7.899 -15.360 1.00 93.56 258 ALA A N 1
ATOM 2072 C CA . ALA A 1 258 ? 12.652 -8.460 -16.548 1.00 93.56 258 ALA A CA 1
ATOM 2073 C C . ALA A 1 258 ? 11.603 -8.583 -17.650 1.00 93.56 258 ALA A C 1
ATOM 2075 O O . ALA A 1 258 ? 10.458 -8.971 -17.405 1.00 93.56 258 ALA A O 1
ATOM 2076 N N . PHE A 1 259 ? 12.004 -8.262 -18.875 1.00 92.00 259 PHE A N 1
ATOM 2077 C CA . PHE A 1 259 ? 11.122 -8.258 -20.036 1.00 92.00 259 PHE A CA 1
ATOM 2078 C C . PHE A 1 259 ? 11.554 -9.354 -20.998 1.00 92.00 259 PHE A C 1
ATOM 2080 O O . PHE A 1 259 ? 12.723 -9.410 -21.387 1.00 92.00 259 PHE A O 1
ATOM 2087 N N . TYR A 1 260 ? 10.619 -10.220 -21.389 1.00 91.06 260 TYR A N 1
ATOM 2088 C CA . TYR A 1 260 ? 10.894 -11.280 -22.355 1.00 91.06 260 TYR A CA 1
ATOM 2089 C C . TYR A 1 260 ? 9.897 -11.298 -23.506 1.00 91.06 260 TYR A C 1
ATOM 2091 O O . TYR A 1 260 ? 8.698 -11.080 -23.342 1.00 91.06 260 TYR A O 1
ATOM 2099 N N . SER A 1 261 ? 10.420 -11.574 -24.694 1.00 88.00 261 SER A N 1
ATOM 2100 C CA . SER A 1 261 ? 9.702 -11.527 -25.960 1.00 88.00 261 SER A CA 1
ATOM 2101 C C . SER A 1 261 ? 8.444 -12.392 -25.964 1.00 88.00 261 SER A C 1
ATOM 2103 O O . SER A 1 261 ? 8.515 -13.610 -25.740 1.00 88.00 261 SER A O 1
ATOM 2105 N N . ALA A 1 262 ? 7.296 -11.802 -26.312 1.00 88.06 262 ALA A N 1
ATOM 2106 C CA . ALA A 1 262 ? 6.094 -12.581 -26.593 1.00 88.06 262 ALA A CA 1
ATOM 2107 C C . ALA A 1 262 ? 6.156 -13.293 -27.955 1.00 88.06 262 ALA A C 1
ATOM 2109 O O . ALA A 1 262 ? 5.515 -14.334 -28.122 1.00 88.06 262 ALA A O 1
ATOM 2110 N N . PHE A 1 263 ? 6.927 -12.754 -28.906 1.00 85.00 263 PHE A N 1
ATOM 2111 C CA . PHE A 1 263 ? 7.093 -13.310 -30.249 1.00 85.00 263 PHE A CA 1
ATOM 2112 C C . PHE A 1 263 ? 8.071 -14.494 -30.255 1.00 85.00 263 PHE A C 1
ATOM 2114 O O . PHE A 1 263 ? 7.703 -15.594 -30.667 1.00 85.00 263 PHE A O 1
ATOM 2121 N N . TRP A 1 264 ? 9.286 -14.308 -29.728 1.00 80.69 264 TRP A N 1
ATOM 2122 C CA . TRP A 1 264 ? 10.321 -15.350 -29.720 1.00 80.69 264 TRP A CA 1
ATOM 2123 C C . TRP A 1 264 ? 10.209 -16.373 -28.597 1.00 80.69 264 TRP A C 1
ATOM 2125 O O . TRP A 1 264 ? 10.951 -17.355 -28.629 1.00 80.69 264 TRP A O 1
ATOM 2135 N N . ARG A 1 265 ? 9.281 -16.150 -27.656 1.00 75.12 265 ARG A N 1
ATOM 2136 C CA . ARG A 1 265 ? 8.963 -16.989 -26.489 1.00 75.12 265 ARG A CA 1
ATOM 2137 C C . ARG A 1 265 ? 10.182 -17.284 -25.602 1.00 75.12 265 ARG A C 1
ATOM 2139 O O . ARG A 1 265 ? 11.062 -18.061 -25.961 1.00 75.12 265 ARG A O 1
ATOM 2146 N N . ASN A 1 266 ? 10.183 -16.718 -24.394 1.00 79.12 266 ASN A N 1
ATOM 2147 C CA . ASN A 1 266 ? 11.214 -16.924 -23.360 1.00 79.12 266 ASN A CA 1
ATOM 2148 C C . ASN A 1 266 ? 12.611 -16.430 -23.770 1.00 79.12 266 ASN A C 1
ATOM 2150 O O . ASN A 1 266 ? 13.620 -17.068 -23.474 1.00 79.12 266 ASN A O 1
ATOM 2154 N N . ARG A 1 267 ? 12.674 -15.303 -24.485 1.00 87.88 267 ARG A N 1
ATOM 2155 C CA . ARG A 1 267 ? 13.932 -14.594 -24.722 1.00 87.88 267 ARG A CA 1
ATOM 2156 C C . ARG A 1 267 ? 13.902 -13.237 -24.038 1.00 87.88 267 ARG A C 1
ATOM 2158 O O . ARG A 1 267 ? 13.083 -12.402 -24.410 1.00 87.88 267 ARG A O 1
ATOM 2165 N N . TYR A 1 268 ? 14.759 -13.046 -23.050 1.00 88.69 268 TYR A N 1
ATOM 2166 C CA . TYR A 1 268 ? 14.886 -11.822 -22.273 1.00 88.69 268 TYR A CA 1
ATOM 2167 C C . TYR A 1 268 ? 15.698 -10.780 -23.022 1.00 88.69 268 TYR A C 1
ATOM 2169 O O . TYR A 1 268 ? 16.630 -11.132 -23.749 1.00 88.69 268 TYR A O 1
ATOM 2177 N N . ILE A 1 269 ? 15.367 -9.509 -22.805 1.00 86.62 269 ILE A N 1
ATOM 2178 C CA . ILE A 1 269 ? 16.271 -8.408 -23.135 1.00 86.62 269 ILE A CA 1
ATOM 2179 C C . ILE A 1 269 ? 17.490 -8.541 -22.215 1.00 86.62 269 ILE A C 1
ATOM 2181 O O . ILE A 1 269 ? 17.349 -8.526 -20.991 1.00 86.62 269 ILE A O 1
ATOM 2185 N N . LEU A 1 270 ? 18.666 -8.708 -22.811 1.00 86.12 270 LEU A N 1
ATOM 2186 C CA . LEU A 1 270 ? 19.950 -8.833 -22.135 1.00 86.12 270 LEU A CA 1
ATOM 2187 C C . LEU A 1 270 ? 20.878 -7.725 -22.628 1.00 86.12 270 LEU A C 1
ATOM 2189 O O . LEU A 1 270 ? 21.087 -7.578 -23.832 1.00 86.12 270 LEU A O 1
ATOM 2193 N N . MET A 1 271 ? 21.496 -7.006 -21.699 1.00 82.25 271 MET A N 1
ATOM 2194 C CA . MET A 1 271 ? 22.636 -6.151 -22.014 1.00 82.25 271 MET A CA 1
ATOM 2195 C C . MET A 1 271 ? 23.844 -7.033 -22.352 1.00 82.25 271 MET A C 1
ATOM 2197 O O . MET A 1 271 ? 24.284 -7.826 -21.516 1.00 82.25 271 MET A O 1
ATOM 2201 N N . GLU A 1 272 ? 24.367 -6.925 -23.574 1.00 75.94 272 GLU A N 1
ATOM 2202 C CA . GLU A 1 272 ? 25.524 -7.707 -24.006 1.00 75.94 272 GLU A CA 1
ATOM 2203 C C . GLU A 1 272 ? 26.733 -7.390 -23.105 1.00 75.94 272 GLU A C 1
ATOM 2205 O O . GLU A 1 272 ? 27.072 -6.214 -22.927 1.00 75.94 272 GLU A O 1
ATOM 2210 N N . PRO A 1 273 ? 27.391 -8.40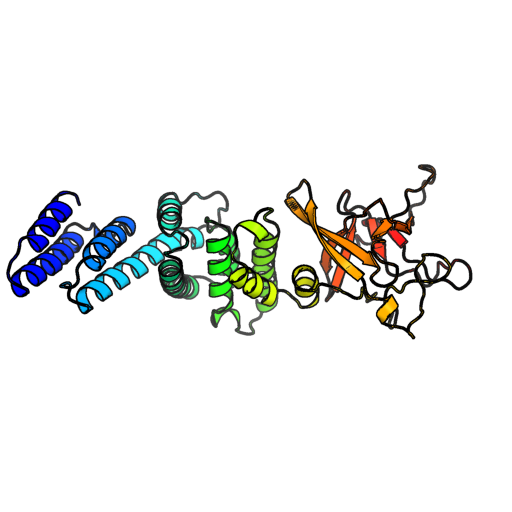5 -22.511 1.00 65.94 273 PRO A N 1
ATOM 2211 C CA . PRO A 1 273 ? 28.626 -8.186 -21.775 1.00 65.94 273 PRO A CA 1
ATOM 2212 C C . PRO A 1 273 ? 29.678 -7.637 -22.739 1.00 65.94 273 PRO A C 1
ATOM 2214 O O . PRO A 1 273 ? 30.032 -8.312 -23.704 1.00 65.94 273 PRO A O 1
ATOM 2217 N N . SER A 1 274 ? 30.176 -6.422 -22.498 1.00 59.41 274 SER A N 1
ATOM 2218 C CA . SER A 1 274 ? 31.229 -5.846 -23.340 1.00 59.41 274 SER A CA 1
ATOM 2219 C C . SER A 1 274 ? 32.475 -6.743 -23.280 1.00 59.41 274 SER A C 1
ATOM 2221 O O . SER A 1 274 ? 33.015 -6.930 -22.185 1.00 59.41 274 SER A O 1
ATOM 2223 N N . PRO A 1 275 ? 32.967 -7.300 -24.406 1.00 46.78 275 PRO A N 1
ATOM 2224 C CA . PRO A 1 275 ? 34.097 -8.231 -24.383 1.00 46.78 275 PRO A CA 1
ATOM 2225 C C . PRO A 1 275 ? 35.433 -7.592 -23.982 1.00 46.78 275 PRO A C 1
ATOM 2227 O O . PRO A 1 275 ? 36.417 -8.305 -23.814 1.00 46.78 275 PRO A O 1
ATOM 2230 N N . LEU A 1 276 ? 35.510 -6.266 -23.841 1.00 45.31 276 LEU A N 1
ATOM 2231 C CA . LEU A 1 276 ? 36.763 -5.548 -23.632 1.00 45.31 276 LEU A CA 1
ATOM 2232 C C . LEU A 1 276 ? 36.550 -4.376 -22.669 1.00 45.31 276 LEU A C 1
ATOM 2234 O O . LEU A 1 276 ? 36.001 -3.337 -23.028 1.00 45.31 276 LEU A O 1
ATOM 2238 N N . ALA A 1 277 ? 37.069 -4.517 -21.449 1.00 42.44 277 ALA A N 1
ATOM 2239 C CA . ALA A 1 277 ? 37.249 -3.445 -20.467 1.00 42.44 277 ALA A CA 1
ATOM 2240 C C . ALA A 1 277 ? 38.351 -2.439 -20.884 1.00 42.44 277 ALA A C 1
ATOM 2242 O O . ALA A 1 277 ? 39.122 -1.960 -20.056 1.00 42.44 277 ALA A O 1
ATOM 2243 N N . THR A 1 278 ? 38.460 -2.135 -22.178 1.00 41.28 278 THR A N 1
ATOM 2244 C CA . THR A 1 278 ? 39.496 -1.272 -22.756 1.00 41.28 278 THR A CA 1
ATOM 2245 C C . THR A 1 278 ? 38.891 -0.303 -23.765 1.00 41.28 278 THR A C 1
ATOM 2247 O O . THR A 1 278 ? 39.186 -0.366 -24.954 1.00 41.28 278 THR A O 1
ATOM 2250 N N . SER A 1 279 ? 38.077 0.639 -23.297 1.00 41.97 279 SER A N 1
ATOM 2251 C CA . SER A 1 279 ? 38.075 1.976 -23.893 1.00 41.97 279 SER A CA 1
ATOM 2252 C C . SER A 1 279 ? 37.633 3.017 -22.868 1.00 41.97 279 SER A C 1
ATOM 2254 O O . SER A 1 279 ? 36.530 2.973 -22.327 1.00 41.97 279 SER A O 1
ATOM 2256 N N . ASN A 1 280 ? 38.515 3.990 -22.625 1.00 42.03 280 ASN A N 1
ATOM 2257 C CA . ASN A 1 280 ? 38.244 5.267 -21.956 1.00 42.03 280 ASN A CA 1
ATOM 2258 C C . ASN A 1 280 ? 37.322 6.146 -22.826 1.00 42.03 280 ASN A C 1
ATOM 2260 O O . ASN A 1 280 ? 37.620 7.301 -23.117 1.00 42.03 280 ASN A O 1
ATOM 2264 N N . THR A 1 281 ? 36.215 5.593 -23.310 1.00 48.81 281 THR A N 1
ATOM 2265 C CA . THR A 1 281 ? 35.196 6.350 -24.027 1.00 48.81 281 THR A CA 1
ATOM 2266 C C . THR A 1 281 ? 34.174 6.823 -23.007 1.00 48.81 281 THR A C 1
ATOM 2268 O O . THR A 1 281 ? 33.500 6.029 -22.347 1.00 48.81 281 THR A O 1
ATOM 2271 N N . THR A 1 282 ? 34.081 8.142 -22.868 1.00 51.06 282 THR A N 1
ATOM 2272 C CA . THR A 1 282 ? 33.086 8.854 -22.055 1.00 51.06 282 THR A CA 1
ATOM 2273 C C . THR A 1 282 ? 31.643 8.475 -22.412 1.00 51.06 282 THR A C 1
ATOM 2275 O O . THR A 1 282 ? 30.783 8.565 -21.545 1.00 51.06 282 THR A O 1
ATOM 2278 N N . ASN A 1 283 ? 31.415 7.935 -23.617 1.00 55.28 283 ASN A N 1
ATOM 2279 C CA . ASN A 1 283 ? 30.144 7.382 -24.093 1.00 55.28 283 ASN A CA 1
ATOM 2280 C C . ASN A 1 283 ? 30.286 5.864 -24.299 1.00 55.28 283 ASN A C 1
ATOM 2282 O O . ASN A 1 283 ? 30.649 5.408 -25.386 1.00 55.28 283 ASN A O 1
ATOM 2286 N N . ALA A 1 284 ? 30.078 5.070 -23.248 1.00 65.62 284 ALA A N 1
ATOM 2287 C CA . ALA A 1 284 ? 30.120 3.612 -23.363 1.00 65.62 284 ALA A CA 1
ATOM 2288 C C . ALA A 1 284 ? 28.713 3.104 -23.695 1.00 65.62 284 ALA A C 1
ATOM 2290 O O . ALA A 1 284 ? 27.833 3.090 -22.836 1.00 65.62 284 ALA A O 1
ATOM 2291 N N . ILE A 1 285 ? 28.510 2.719 -24.954 1.00 72.19 285 ILE A N 1
ATOM 2292 C CA . ILE A 1 285 ? 27.253 2.162 -25.455 1.00 72.19 285 ILE A CA 1
ATOM 2293 C C . ILE A 1 285 ? 27.376 0.635 -25.461 1.00 72.19 285 ILE A C 1
ATOM 2295 O O . ILE A 1 285 ? 28.268 0.092 -26.110 1.00 72.19 285 ILE A O 1
ATOM 2299 N N . SER A 1 286 ? 26.465 -0.053 -24.772 1.00 76.38 286 SER A N 1
ATOM 2300 C CA . SER A 1 286 ? 26.354 -1.517 -24.791 1.00 76.38 286 SER A CA 1
ATOM 2301 C C . SER A 1 286 ? 25.135 -1.939 -25.602 1.00 76.38 286 SER A C 1
ATOM 2303 O O . SER A 1 286 ? 24.032 -1.438 -25.384 1.00 76.38 286 SER A O 1
ATOM 2305 N N . LYS A 1 287 ? 25.299 -2.876 -26.533 1.00 76.44 287 LYS A N 1
ATOM 2306 C CA . LYS A 1 287 ? 24.192 -3.404 -27.338 1.00 76.44 287 LYS A CA 1
ATOM 2307 C C . LYS A 1 287 ? 23.262 -4.263 -26.474 1.00 76.44 287 LYS A C 1
ATOM 2309 O O . LYS A 1 287 ? 23.735 -5.027 -25.636 1.00 76.44 287 LYS A O 1
ATOM 2314 N N . ASN A 1 288 ? 21.946 -4.169 -26.677 1.00 77.38 288 ASN A N 1
ATOM 2315 C CA . ASN A 1 288 ? 21.007 -5.133 -26.095 1.00 77.38 288 ASN A CA 1
ATOM 2316 C C . ASN A 1 288 ? 20.674 -6.228 -27.105 1.00 77.38 288 ASN A C 1
ATOM 2318 O O . ASN A 1 288 ? 20.415 -5.963 -28.280 1.00 77.38 288 ASN A O 1
ATOM 2322 N N . VAL A 1 289 ? 20.668 -7.464 -26.621 1.00 79.06 289 VAL A N 1
ATOM 2323 C CA . VAL A 1 289 ? 20.433 -8.685 -27.392 1.00 79.06 289 VAL A CA 1
ATOM 2324 C C . VAL A 1 289 ? 19.404 -9.561 -26.686 1.00 79.06 289 VAL A C 1
ATOM 2326 O O . VAL A 1 289 ? 19.111 -9.381 -25.506 1.00 79.06 289 VAL A O 1
ATOM 2329 N N . TYR A 1 290 ? 18.858 -10.546 -27.394 1.00 83.81 290 TYR A N 1
ATOM 2330 C CA . TYR A 1 290 ? 17.948 -11.518 -26.795 1.00 83.81 290 TYR A CA 1
ATOM 2331 C C . TYR A 1 290 ? 18.675 -12.739 -26.242 1.00 83.81 290 TYR A C 1
ATOM 2333 O O . TYR A 1 290 ? 19.344 -13.460 -26.984 1.00 83.81 290 TYR A O 1
ATOM 2341 N N . SER A 1 291 ? 18.445 -13.055 -24.968 1.00 83.56 291 SER A N 1
ATOM 2342 C CA . SER A 1 291 ? 19.005 -14.242 -24.316 1.00 83.56 291 SER A CA 1
ATOM 2343 C C . SER A 1 291 ? 17.933 -15.194 -23.806 1.00 83.56 291 SER A C 1
ATOM 2345 O O . SER A 1 291 ? 16.895 -14.778 -23.305 1.00 83.56 291 SER A O 1
ATOM 2347 N N . ARG A 1 292 ? 18.178 -16.502 -23.938 1.00 84.62 292 ARG A N 1
ATOM 2348 C CA . ARG A 1 292 ? 17.308 -17.545 -23.365 1.00 84.62 292 ARG A CA 1
ATOM 2349 C C . ARG A 1 292 ? 17.667 -17.896 -21.925 1.00 84.62 292 ARG A C 1
ATOM 2351 O O . ARG A 1 292 ? 16.803 -18.354 -21.192 1.00 84.62 292 ARG A O 1
ATOM 2358 N N . THR A 1 293 ? 18.937 -17.750 -21.558 1.00 84.88 293 THR A N 1
ATOM 2359 C CA . THR A 1 293 ? 19.479 -18.253 -20.287 1.00 84.88 293 THR A CA 1
ATOM 2360 C C . THR A 1 293 ? 19.795 -17.136 -19.307 1.00 84.88 293 THR A C 1
ATOM 2362 O O . THR A 1 293 ? 19.648 -17.325 -18.106 1.00 84.88 293 THR A O 1
ATOM 2365 N N . ASN A 1 294 ? 20.216 -15.976 -19.811 1.00 87.81 294 ASN A N 1
ATOM 2366 C CA . ASN A 1 294 ? 20.662 -14.865 -18.982 1.00 87.81 294 ASN A CA 1
ATOM 2367 C C . ASN A 1 294 ? 19.569 -13.797 -18.938 1.00 87.81 294 ASN A C 1
ATOM 2369 O O . ASN A 1 294 ? 18.940 -13.508 -19.957 1.00 87.81 294 ASN A O 1
ATOM 2373 N N . ILE A 1 295 ? 19.373 -13.202 -17.764 1.00 89.50 295 ILE A N 1
ATOM 2374 C CA . ILE A 1 295 ? 18.331 -12.208 -17.511 1.00 89.50 295 ILE A CA 1
ATOM 2375 C C . ILE A 1 295 ? 19.010 -10.916 -17.065 1.00 89.50 295 ILE A C 1
ATOM 2377 O O . ILE A 1 295 ? 19.697 -10.912 -16.044 1.00 89.50 295 ILE A O 1
ATOM 2381 N N . SER A 1 296 ? 18.803 -9.825 -17.805 1.00 90.19 296 SER A N 1
ATOM 2382 C CA . SER A 1 296 ? 19.035 -8.484 -17.266 1.00 90.19 296 SER A CA 1
ATOM 2383 C C . SER A 1 296 ? 17.798 -8.055 -16.488 1.00 90.19 296 SER A C 1
ATOM 2385 O O . SER A 1 296 ? 16.684 -8.060 -17.019 1.00 90.19 296 SER A O 1
ATOM 2387 N N . TRP A 1 297 ? 18.011 -7.704 -15.226 1.00 93.31 297 TRP A N 1
ATOM 2388 C CA . TRP A 1 297 ? 16.989 -7.131 -14.366 1.00 93.31 297 TRP A CA 1
ATOM 2389 C C . TRP A 1 297 ? 17.064 -5.614 -14.435 1.00 93.31 297 TRP A C 1
ATOM 2391 O O . TRP A 1 297 ? 18.147 -5.034 -14.384 1.00 93.31 297 TRP A O 1
ATOM 2401 N N . TRP A 1 298 ? 15.904 -4.982 -14.540 1.00 92.50 298 TRP A N 1
ATOM 2402 C CA . TRP A 1 298 ? 15.769 -3.548 -14.708 1.00 92.50 298 TRP A CA 1
ATOM 2403 C C . TRP A 1 298 ? 15.067 -2.946 -13.501 1.00 92.50 298 TRP A C 1
ATOM 2405 O O . TRP A 1 298 ? 13.999 -3.406 -13.089 1.00 92.50 298 TRP A O 1
ATOM 2415 N N . ARG A 1 299 ? 15.658 -1.894 -12.950 1.00 92.50 299 ARG A N 1
ATOM 2416 C CA . ARG A 1 299 ? 15.040 -1.016 -11.970 1.00 92.50 299 ARG A CA 1
ATOM 2417 C C . ARG A 1 299 ? 14.325 0.111 -12.693 1.00 92.50 299 ARG A C 1
ATOM 2419 O O . ARG A 1 299 ? 14.849 0.699 -13.635 1.00 92.50 299 ARG A O 1
ATOM 2426 N N . VAL A 1 300 ? 13.110 0.395 -12.257 1.00 90.00 300 VAL A N 1
ATOM 2427 C CA . VAL A 1 300 ? 12.252 1.392 -12.889 1.00 90.00 300 VAL A CA 1
ATOM 2428 C C . VAL A 1 300 ? 12.371 2.688 -12.104 1.00 90.00 300 VAL A C 1
ATOM 2430 O O . VAL A 1 300 ? 12.157 2.705 -10.896 1.00 90.00 300 VAL A O 1
ATOM 2433 N N . VAL A 1 301 ? 12.715 3.773 -12.792 1.00 87.25 301 VAL A N 1
ATOM 2434 C CA . VAL A 1 301 ? 12.737 5.124 -12.228 1.00 87.25 301 VAL A CA 1
ATOM 2435 C C . VAL A 1 301 ? 11.696 5.961 -12.957 1.00 87.25 301 VAL A C 1
ATOM 2437 O O . VAL A 1 301 ? 11.751 6.116 -14.176 1.00 87.25 301 VAL A O 1
ATOM 2440 N N . TYR A 1 302 ? 10.751 6.508 -12.205 1.00 77.69 302 TYR A N 1
ATOM 2441 C CA . TYR A 1 302 ? 9.635 7.288 -12.733 1.00 77.69 302 TYR A CA 1
ATOM 2442 C C . TYR A 1 302 ? 10.065 8.743 -12.948 1.00 77.69 302 TYR A C 1
ATOM 2444 O O . TYR A 1 302 ? 10.479 9.410 -11.999 1.00 77.69 302 TYR A O 1
ATOM 2452 N N . ARG A 1 303 ? 10.002 9.239 -14.190 1.00 71.56 303 ARG A N 1
ATOM 2453 C CA . ARG A 1 303 ? 10.327 10.636 -14.544 1.00 71.56 303 ARG A CA 1
ATOM 2454 C C . ARG A 1 303 ? 9.455 11.110 -15.710 1.00 71.56 303 ARG A C 1
ATOM 2456 O O . ARG A 1 303 ? 9.248 10.361 -16.655 1.00 71.56 303 ARG A O 1
ATOM 2463 N N . ASN A 1 304 ? 9.006 12.368 -15.666 1.00 60.53 304 ASN A N 1
ATOM 2464 C CA . ASN A 1 304 ? 8.412 13.111 -16.792 1.00 60.53 304 ASN A CA 1
ATOM 2465 C C . ASN A 1 304 ? 7.363 12.340 -17.623 1.00 60.53 304 ASN A C 1
ATOM 2467 O O . ASN A 1 304 ? 7.505 12.221 -18.837 1.00 60.53 304 ASN A O 1
ATOM 2471 N N . GLY A 1 305 ? 6.310 11.819 -16.983 1.00 64.75 305 GLY A N 1
ATOM 2472 C CA . GLY A 1 305 ? 5.213 11.153 -17.702 1.00 64.75 305 GLY A CA 1
ATOM 2473 C C . GLY A 1 305 ? 5.615 9.846 -18.395 1.00 64.75 305 GLY A C 1
ATOM 2474 O O . GLY A 1 305 ? 5.026 9.494 -19.411 1.00 64.75 305 GLY A O 1
ATOM 2475 N N . GLY A 1 306 ? 6.641 9.167 -17.872 1.00 76.06 306 GLY A N 1
ATOM 2476 C CA . GLY A 1 306 ? 7.085 7.858 -18.328 1.00 76.06 306 GLY A CA 1
ATOM 2477 C C . GLY A 1 306 ? 8.030 7.180 -17.334 1.00 76.06 306 GLY A C 1
ATOM 2478 O O . GLY A 1 306 ? 8.154 7.573 -16.167 1.00 76.06 306 GLY A O 1
ATOM 2479 N N . VAL A 1 307 ? 8.712 6.140 -17.815 1.00 85.31 307 VAL A N 1
ATOM 2480 C CA . VAL A 1 307 ? 9.634 5.324 -17.020 1.00 85.31 307 VAL A CA 1
ATOM 2481 C C . VAL A 1 307 ? 10.999 5.199 -17.683 1.00 85.31 307 VAL A C 1
ATOM 2483 O O . VAL A 1 307 ? 11.107 4.994 -18.891 1.00 85.31 307 VAL A O 1
ATOM 2486 N N . SER A 1 308 ? 12.044 5.252 -16.866 1.00 88.19 308 SER A N 1
ATOM 2487 C CA . SER A 1 308 ? 13.414 4.931 -17.253 1.00 88.19 308 SER A CA 1
ATOM 2488 C C . SER A 1 308 ? 13.808 3.581 -16.664 1.00 88.19 308 SER A C 1
ATOM 2490 O O . SER A 1 308 ? 13.573 3.320 -15.485 1.00 88.19 308 SER A O 1
ATOM 2492 N N . LEU A 1 309 ? 14.420 2.723 -17.480 1.00 90.19 309 LEU A N 1
ATOM 2493 C CA . LEU A 1 309 ? 14.826 1.373 -17.088 1.00 90.19 309 LEU A CA 1
ATOM 2494 C C . LEU A 1 309 ? 16.338 1.343 -16.850 1.00 90.19 309 LEU A C 1
ATOM 2496 O O . LEU A 1 309 ? 17.122 1.335 -17.796 1.00 90.19 309 LEU A O 1
ATOM 2500 N N . TYR A 1 310 ? 16.736 1.348 -15.584 1.00 91.62 310 TYR A N 1
ATOM 2501 C CA . TYR A 1 310 ? 18.122 1.269 -15.137 1.00 91.62 310 TYR A CA 1
ATOM 2502 C C . TYR A 1 310 ? 18.524 -0.187 -14.913 1.00 91.62 310 TYR A C 1
ATOM 2504 O O . TYR A 1 310 ? 17.695 -1.001 -14.526 1.00 91.62 310 TYR A O 1
ATOM 2512 N N . ASP A 1 311 ? 19.788 -0.538 -15.119 1.00 90.50 311 ASP A N 1
ATOM 2513 C CA . ASP A 1 311 ? 20.314 -1.834 -14.682 1.00 90.50 311 ASP A CA 1
ATOM 2514 C C . ASP A 1 311 ? 20.115 -1.996 -13.165 1.00 90.50 311 ASP A C 1
ATOM 2516 O O . ASP A 1 311 ? 20.575 -1.161 -12.390 1.00 90.50 311 ASP A O 1
ATOM 2520 N N . ALA A 1 312 ? 19.429 -3.052 -12.724 1.00 89.94 312 ALA A N 1
ATOM 2521 C CA . ALA A 1 312 ? 19.092 -3.230 -11.309 1.00 89.94 312 ALA A CA 1
ATOM 2522 C C . ALA A 1 312 ? 20.315 -3.547 -10.432 1.00 89.94 312 ALA A C 1
ATOM 2524 O O . ALA A 1 312 ? 20.286 -3.286 -9.229 1.00 89.94 312 ALA A O 1
ATOM 2525 N N . ALA A 1 313 ? 21.381 -4.105 -11.019 1.00 86.50 313 ALA A N 1
ATOM 2526 C CA . ALA A 1 313 ? 22.585 -4.476 -10.282 1.00 86.50 313 ALA A CA 1
ATOM 2527 C C . ALA A 1 313 ? 23.461 -3.265 -9.940 1.00 86.50 313 ALA A C 1
ATOM 2529 O O . ALA A 1 313 ? 23.994 -3.190 -8.834 1.00 86.50 313 ALA A O 1
ATOM 2530 N N . THR A 1 314 ? 23.629 -2.333 -10.881 1.00 86.00 314 THR A N 1
ATOM 2531 C CA . THR A 1 314 ? 24.558 -1.204 -10.717 1.00 86.00 314 THR A CA 1
ATOM 2532 C C . THR A 1 314 ? 23.902 0.168 -10.754 1.00 86.00 314 THR A C 1
ATOM 2534 O O . THR A 1 314 ? 24.531 1.126 -10.322 1.00 86.00 314 THR A O 1
ATOM 2537 N N . GLU A 1 315 ? 22.700 0.295 -11.323 1.00 87.38 315 GLU A N 1
ATOM 2538 C CA . GLU A 1 315 ? 22.039 1.565 -11.677 1.00 87.38 315 GLU A CA 1
ATOM 2539 C C . GLU A 1 315 ? 22.897 2.521 -12.524 1.00 87.38 315 GLU A C 1
ATOM 2541 O O . GLU A 1 315 ? 22.523 3.661 -12.786 1.00 87.38 315 GLU A O 1
ATOM 2546 N N . ASN A 1 316 ? 24.036 2.049 -13.029 1.00 86.56 316 ASN A N 1
ATOM 2547 C CA . ASN A 1 316 ? 24.980 2.862 -13.782 1.00 86.56 316 ASN A CA 1
ATOM 2548 C C . ASN A 1 316 ? 24.679 2.870 -15.275 1.00 86.56 316 ASN A C 1
ATOM 2550 O O . ASN A 1 316 ? 25.384 3.539 -16.027 1.00 86.56 316 ASN A O 1
ATOM 2554 N N . SER A 1 317 ? 23.667 2.123 -15.716 1.00 87.19 317 SER A N 1
ATOM 2555 C CA . SER A 1 317 ? 23.338 1.953 -17.127 1.00 87.19 317 SER A CA 1
ATOM 2556 C C . SER A 1 317 ? 21.827 2.060 -17.342 1.00 87.19 317 SER A C 1
ATOM 2558 O O . SER A 1 317 ? 21.067 1.534 -16.535 1.00 87.19 317 SER A O 1
ATOM 2560 N N . VAL A 1 318 ? 21.390 2.727 -18.412 1.00 87.81 318 VAL A N 1
ATOM 2561 C CA . VAL A 1 318 ? 19.980 3.005 -18.743 1.00 87.81 318 VAL A CA 1
ATOM 2562 C C . VAL A 1 318 ? 19.639 2.432 -20.112 1.00 87.81 318 VAL A C 1
ATOM 2564 O O . VAL A 1 318 ? 20.353 2.698 -21.081 1.00 87.81 318 VAL A O 1
ATOM 2567 N N . LEU A 1 319 ? 18.543 1.674 -20.207 1.00 85.75 319 LEU A N 1
ATOM 2568 C CA . LEU A 1 319 ? 18.002 1.176 -21.470 1.00 85.75 319 LEU A CA 1
ATOM 2569 C C . LEU A 1 319 ? 17.466 2.337 -22.308 1.00 85.75 319 LEU A C 1
ATOM 2571 O O . LEU A 1 319 ? 16.669 3.148 -21.841 1.00 85.75 319 LEU A O 1
ATOM 2575 N N . CYS A 1 320 ? 17.863 2.394 -23.571 1.00 78.62 320 CYS A N 1
ATOM 2576 C CA . CYS A 1 320 ? 17.483 3.455 -24.490 1.00 78.62 320 CYS A CA 1
ATOM 2577 C C . CYS A 1 320 ? 16.932 2.870 -25.789 1.00 78.62 320 CYS A C 1
ATOM 2579 O O . CYS A 1 320 ? 17.516 1.956 -26.370 1.00 78.62 320 CYS A O 1
ATOM 2581 N N . GLY A 1 321 ? 15.839 3.455 -26.285 1.00 67.94 321 GLY A N 1
ATOM 2582 C CA . GLY A 1 321 ? 15.110 3.028 -27.486 1.00 67.94 321 GLY A CA 1
ATOM 2583 C C . GLY A 1 321 ? 15.834 3.215 -28.829 1.00 67.94 321 GLY A C 1
ATOM 2584 O O . GLY A 1 321 ? 15.166 3.252 -29.859 1.00 67.94 321 GLY A O 1
ATOM 2585 N N . GLY A 1 322 ? 17.161 3.346 -28.821 1.00 61.62 322 GLY A N 1
ATOM 2586 C CA . GLY A 1 322 ? 17.992 3.634 -29.987 1.00 61.62 322 GLY A CA 1
ATOM 2587 C C . GLY A 1 322 ? 18.301 5.121 -30.178 1.00 61.62 322 GLY A C 1
ATOM 2588 O O . GLY A 1 322 ? 17.566 5.996 -29.726 1.00 61.62 322 GLY A O 1
ATOM 2589 N N . ASP A 1 323 ? 19.423 5.385 -30.844 1.00 53.69 323 ASP A N 1
ATOM 2590 C CA . ASP A 1 323 ? 19.981 6.701 -31.148 1.00 53.69 323 ASP A CA 1
ATOM 2591 C C . ASP A 1 323 ? 19.702 6.890 -32.632 1.00 53.69 323 ASP A C 1
ATOM 2593 O O . ASP A 1 323 ? 20.093 6.021 -33.421 1.00 53.69 323 ASP A O 1
ATOM 2597 N N . PRO A 1 324 ? 19.070 7.995 -33.045 1.00 53.44 324 PRO A N 1
ATOM 2598 C CA . PRO A 1 324 ? 18.929 8.325 -34.454 1.00 53.44 324 PRO A CA 1
ATOM 2599 C C . PRO A 1 324 ? 20.251 8.386 -35.232 1.00 53.44 324 PRO A C 1
ATOM 2601 O O . PRO A 1 324 ? 20.194 8.524 -36.447 1.00 53.44 324 PRO A O 1
ATOM 2604 N N . ILE A 1 325 ? 21.411 8.355 -34.570 1.00 54.50 325 ILE A N 1
ATOM 2605 C CA . ILE A 1 325 ? 22.746 8.453 -35.175 1.00 54.50 325 ILE A CA 1
ATOM 2606 C C . ILE A 1 325 ? 23.449 7.083 -35.242 1.00 54.50 325 ILE A C 1
ATOM 2608 O O . ILE A 1 325 ? 24.319 6.884 -36.090 1.00 54.50 325 ILE A O 1
ATOM 2612 N N . HIS A 1 326 ? 23.071 6.115 -34.399 1.00 55.47 326 HIS A N 1
ATOM 2613 C CA . HIS A 1 326 ? 23.747 4.816 -34.313 1.00 55.47 326 HIS A CA 1
ATOM 2614 C C . HIS A 1 326 ? 22.905 3.711 -34.966 1.00 55.47 326 HIS A C 1
ATOM 2616 O O . HIS A 1 326 ? 21.994 3.152 -34.352 1.00 55.47 326 HIS A O 1
ATOM 2622 N N . PHE A 1 327 ? 23.253 3.372 -36.209 1.00 57.19 327 PHE A N 1
ATOM 2623 C CA . PHE A 1 327 ? 22.671 2.268 -36.979 1.00 57.19 327 PHE A CA 1
ATOM 2624 C C . PHE A 1 327 ? 23.740 1.226 -37.320 1.00 57.19 327 PHE A C 1
ATOM 2626 O O . PHE A 1 327 ? 24.875 1.591 -37.628 1.00 57.19 327 PHE A O 1
ATOM 2633 N N . ASP A 1 328 ? 23.364 -0.052 -37.348 1.00 52.84 328 ASP A N 1
ATOM 2634 C CA . ASP A 1 328 ? 24.089 -1.072 -38.116 1.00 52.84 328 ASP A CA 1
ATOM 2635 C C . ASP A 1 328 ? 23.323 -1.273 -39.432 1.00 52.84 328 ASP A C 1
ATOM 2637 O O . ASP A 1 328 ? 22.245 -1.876 -39.482 1.00 52.84 328 ASP A O 1
ATOM 2641 N N . GLY A 1 329 ? 23.799 -0.632 -40.500 1.00 62.81 329 GLY A N 1
ATOM 2642 C CA . GLY A 1 329 ? 23.072 -0.563 -41.768 1.00 62.81 329 GLY A CA 1
ATOM 2643 C C . GLY A 1 329 ? 21.731 0.177 -41.645 1.00 62.81 329 GLY A C 1
ATOM 2644 O O . GLY A 1 329 ? 21.706 1.393 -41.478 1.00 62.81 329 GLY A O 1
ATOM 2645 N N . LEU A 1 330 ? 20.611 -0.546 -41.779 1.00 56.12 330 LEU A N 1
ATOM 2646 C CA . LEU A 1 330 ? 19.241 -0.004 -41.700 1.00 56.12 330 LEU A CA 1
ATOM 2647 C C . LEU A 1 330 ? 18.547 -0.296 -40.352 1.00 56.12 330 LEU A C 1
ATOM 2649 O O . LEU A 1 330 ? 17.394 0.101 -40.160 1.00 56.12 330 LEU A O 1
ATOM 2653 N N . GLU A 1 331 ? 19.205 -1.008 -39.430 1.00 56.34 331 GLU A N 1
ATOM 2654 C CA . GLU A 1 331 ? 18.604 -1.460 -38.170 1.00 56.34 331 GLU A CA 1
ATOM 2655 C C . GLU A 1 331 ? 18.817 -0.445 -37.031 1.00 56.34 331 GLU A C 1
ATOM 2657 O O . GLU A 1 331 ? 19.915 0.066 -36.810 1.00 56.34 331 GLU A O 1
ATOM 2662 N N . ARG A 1 332 ? 17.739 -0.146 -36.290 1.00 62.00 332 ARG A N 1
ATOM 2663 C CA . ARG A 1 332 ? 17.749 0.735 -35.109 1.00 62.00 332 ARG A CA 1
ATOM 2664 C C . ARG A 1 332 ? 17.892 -0.103 -33.843 1.00 62.00 332 ARG A C 1
ATOM 2666 O O . ARG A 1 332 ? 16.899 -0.616 -33.333 1.00 62.00 332 ARG A O 1
ATOM 2673 N N . HIS A 1 333 ? 19.109 -0.235 -33.326 1.00 68.25 333 HIS A N 1
ATOM 2674 C CA . HIS A 1 333 ? 19.355 -1.049 -32.135 1.00 68.25 333 HIS A CA 1
ATOM 2675 C C . HIS A 1 333 ? 18.918 -0.334 -30.866 1.00 68.25 333 HIS A C 1
ATOM 2677 O O . HIS A 1 333 ? 19.143 0.860 -30.697 1.00 68.25 333 HIS A O 1
ATOM 2683 N N . VAL A 1 334 ? 18.390 -1.107 -29.924 1.00 74.38 334 VAL A N 1
ATOM 2684 C CA . VAL A 1 334 ? 18.295 -0.683 -28.528 1.00 74.38 334 VAL A CA 1
ATOM 2685 C C . VAL A 1 334 ? 19.624 -0.955 -27.864 1.00 74.38 334 VAL A C 1
ATOM 2687 O O . VAL A 1 334 ? 20.207 -2.036 -27.980 1.00 74.38 334 VAL A O 1
ATOM 2690 N N . TYR A 1 335 ? 20.092 0.037 -27.134 1.00 77.81 335 TYR A N 1
ATOM 2691 C CA . TYR A 1 335 ? 21.347 -0.014 -26.413 1.00 77.81 335 TYR A CA 1
ATOM 2692 C C . TYR A 1 335 ? 21.130 0.441 -24.982 1.00 77.81 335 TYR A C 1
ATOM 2694 O O . TYR A 1 335 ? 20.099 1.012 -24.626 1.00 77.81 335 TYR A O 1
ATOM 2702 N N . THR A 1 336 ? 22.132 0.182 -24.167 1.00 80.44 336 THR A N 1
ATOM 2703 C CA . THR A 1 336 ? 22.232 0.686 -22.814 1.00 80.44 336 THR A CA 1
ATOM 2704 C C . THR A 1 336 ? 23.365 1.701 -22.790 1.00 80.44 336 THR A C 1
ATOM 2706 O O . THR A 1 336 ? 24.444 1.437 -23.322 1.00 80.44 336 THR A O 1
ATOM 2709 N N . ARG A 1 337 ? 23.112 2.878 -22.222 1.00 82.19 337 ARG A N 1
ATOM 2710 C CA . ARG A 1 337 ? 24.101 3.959 -22.051 1.00 82.19 337 ARG A CA 1
ATOM 2711 C C . ARG A 1 337 ? 24.402 4.171 -20.584 1.00 82.19 337 ARG A C 1
ATOM 2713 O O . ARG A 1 337 ? 23.594 3.776 -19.746 1.00 82.19 337 ARG A O 1
ATOM 2720 N N . LYS A 1 338 ? 25.521 4.816 -20.255 1.00 84.50 338 LYS A N 1
ATOM 2721 C CA . LYS A 1 338 ? 25.818 5.131 -18.855 1.00 84.50 338 LYS A CA 1
ATOM 2722 C C . LYS A 1 338 ? 24.800 6.128 -18.301 1.00 84.50 338 LYS A C 1
ATOM 2724 O O . LYS A 1 338 ? 24.513 7.147 -18.918 1.00 84.50 338 LYS A O 1
ATOM 2729 N N . ALA A 1 339 ? 24.301 5.863 -17.099 1.00 84.81 339 ALA A N 1
ATOM 2730 C CA . ALA A 1 339 ? 23.377 6.730 -16.374 1.00 84.81 339 ALA A CA 1
ATOM 2731 C C . ALA A 1 339 ? 23.938 8.146 -16.165 1.00 84.81 339 ALA A C 1
ATOM 2733 O O . ALA A 1 339 ? 23.188 9.117 -16.233 1.00 84.81 339 ALA A O 1
ATOM 2734 N N . SER A 1 340 ? 25.258 8.270 -15.978 1.00 83.00 340 SER A N 1
ATOM 2735 C CA . SER A 1 340 ? 25.955 9.553 -15.826 1.00 83.00 340 SER A CA 1
ATOM 2736 C C . SER A 1 340 ? 25.802 10.481 -17.032 1.00 83.00 340 SER A C 1
ATOM 2738 O O . SER A 1 340 ? 25.934 11.687 -16.881 1.00 83.00 340 SER A O 1
ATOM 2740 N N . GLU A 1 341 ? 25.506 9.948 -18.221 1.00 77.25 341 GLU A N 1
ATOM 2741 C CA . GLU A 1 341 ? 25.261 10.754 -19.425 1.00 77.25 341 GLU A CA 1
ATOM 2742 C C . GLU A 1 341 ? 23.930 11.527 -19.355 1.00 77.25 341 GLU A C 1
ATOM 2744 O O . GLU A 1 341 ? 23.718 12.453 -20.133 1.00 77.25 341 GLU A O 1
ATOM 2749 N N . PHE A 1 342 ? 23.045 11.163 -18.420 1.00 76.94 342 PHE A N 1
ATOM 2750 C CA . PHE A 1 342 ? 21.730 11.779 -18.210 1.00 76.94 342 PHE A CA 1
ATOM 2751 C C . PHE A 1 342 ? 21.630 12.548 -16.882 1.00 76.94 342 PHE A C 1
ATOM 2753 O O . PHE A 1 342 ? 20.560 13.053 -16.544 1.00 76.94 342 PHE A O 1
ATOM 2760 N N . ALA A 1 343 ? 22.719 12.611 -16.111 1.00 65.81 343 ALA A N 1
ATOM 2761 C CA . ALA A 1 343 ? 22.814 13.406 -14.893 1.00 65.81 343 ALA A CA 1
ATOM 2762 C C . ALA A 1 343 ? 23.209 14.845 -15.267 1.00 65.81 343 ALA A C 1
ATOM 2764 O O . ALA A 1 343 ? 24.385 15.201 -15.209 1.00 65.81 343 ALA A O 1
ATOM 2765 N N . ALA A 1 344 ? 22.232 15.629 -15.722 1.00 49.34 344 ALA A N 1
ATOM 2766 C CA . ALA A 1 344 ? 22.364 17.061 -15.989 1.00 49.34 344 ALA A CA 1
ATOM 2767 C C . ALA A 1 344 ? 21.514 17.864 -15.005 1.00 49.34 344 ALA A C 1
ATOM 2769 O O . ALA A 1 344 ? 20.375 17.413 -14.727 1.00 49.34 344 ALA A O 1
#

Organism: Drosophila affinis (NCBI:txid7246)